Protein AF-0000000081949536 (afdb_homodimer)

Radius of gyration: 33.26 Å; Cα contacts (8 Å, |Δi|>4): 538; chains: 2; bounding box: 47×139×96 Å

Organism: NCBI:txid47308

Foldseek 3Di:
DVVVVVVPPPPVCVVVVVVFAKEWWAAKDFLLDGPDIDIDGDDPQFQKKKKKFKDWPVCPVGLGMITIDTGGCVVPPAQDKDKDWDWDDDPVDTITMIMIMHMHHHHHPPPSGRRDPDPDDDDCPVPCPVCVDDVVDDPDDD/DVVVVVPPVPPPCVVVVVVFAKEWWAAKDFLLDGPDIDIDGDDPQFQKKKKKFKDWPVCPVGLGMITIDTGGCVVPPAQDKDKDWDWDDDPVDTITMIMIMHMHHHHHPPPSGRRDPDPDDDPDPCVCCVVVPDDDPDPDDD

Structure (mmCIF, N/CA/C/O backbone):
data_AF-0000000081949536-model_v1
#
loop_
_entity.id
_entity.type
_entity.pdbx_description
1 polymer 'UPAR/Ly6 domain-containing protein'
#
loop_
_atom_site.group_PDB
_atom_site.id
_atom_site.type_symbol
_atom_site.label_atom_id
_atom_site.label_alt_id
_atom_site.label_comp_id
_atom_site.label_asym_id
_atom_site.label_entity_id
_atom_site.label_seq_id
_atom_site.pdbx_PDB_ins_code
_atom_site.Cartn_x
_atom_site.Cartn_y
_atom_site.Cartn_z
_atom_site.occupancy
_atom_site.B_iso_or_equiv
_atom_site.auth_seq_id
_atom_site.auth_comp_id
_atom_site.auth_asym_id
_atom_site.auth_atom_id
_atom_site.pdbx_PDB_model_num
ATOM 1 N N . MET A 1 1 ? -13.398 61.344 40.906 1 39.03 1 MET A N 1
ATOM 2 C CA . MET A 1 1 ? -13.555 59.906 40.875 1 39.03 1 MET A CA 1
ATOM 3 C C . MET A 1 1 ? -13.969 59.438 39.5 1 39.03 1 MET A C 1
ATOM 5 O O . MET A 1 1 ? -13.906 58.219 39.188 1 39.03 1 MET A O 1
ATOM 9 N N . ALA A 1 2 ? -14.672 60.281 38.812 1 50.12 2 ALA A N 1
ATOM 10 C CA . ALA A 1 2 ? -15.258 59.844 37.562 1 50.12 2 ALA A CA 1
ATOM 11 C C . ALA A 1 2 ? -14.172 59.625 36.5 1 50.12 2 ALA A C 1
ATOM 13 O O . ALA A 1 2 ? -14.367 58.844 35.562 1 50.12 2 ALA A O 1
ATOM 14 N N . LYS A 1 3 ? -13.141 60.375 36.562 1 51.81 3 LYS A N 1
ATOM 15 C CA . LYS A 1 3 ? -12.125 60.312 35.5 1 51.81 3 LYS A CA 1
ATOM 16 C C . LYS A 1 3 ? -11.375 58.969 35.562 1 51.81 3 LYS A C 1
ATOM 18 O O . LYS A 1 3 ? -10.664 58.625 34.625 1 51.81 3 LYS A O 1
ATOM 23 N N . ILE A 1 4 ? -11.258 58.531 36.812 1 48.91 4 ILE A N 1
ATOM 24 C CA . ILE A 1 4 ? -10.414 57.344 36.938 1 48.91 4 ILE A CA 1
ATOM 25 C C . ILE A 1 4 ? -11.094 56.156 36.25 1 48.91 4 ILE A C 1
ATOM 27 O O . ILE A 1 4 ? -10.422 55.188 35.844 1 48.91 4 ILE A O 1
ATOM 31 N N . LEU A 1 5 ? -12.453 56.281 36.188 1 46.34 5 LEU A N 1
ATOM 32 C CA . LEU A 1 5 ? -13.102 55.031 35.844 1 46.34 5 LEU A CA 1
ATOM 33 C C . LEU A 1 5 ? -12.805 54.656 34.375 1 46.34 5 LEU A C 1
ATOM 35 O O . LEU A 1 5 ? -12.977 53.531 33.969 1 46.34 5 LEU A O 1
ATOM 39 N N . PHE A 1 6 ? -12.523 55.75 33.625 1 48.59 6 PHE A N 1
ATOM 40 C CA . PHE A 1 6 ? -12.516 55.344 32.219 1 48.59 6 PHE A CA 1
ATOM 41 C C . PHE A 1 6 ? -11.305 54.5 31.891 1 48.59 6 PHE A C 1
ATOM 43 O O . PHE A 1 6 ? -11.195 53.969 30.781 1 48.59 6 PHE A O 1
ATOM 50 N N . GLY A 1 7 ? -10.297 54.688 32.812 1 46.69 7 GLY A N 1
ATOM 51 C CA . GLY A 1 7 ? -9.078 54.062 32.344 1 46.69 7 GLY A CA 1
ATOM 52 C C . GLY A 1 7 ? -9.203 52.562 32.219 1 46.69 7 GLY A C 1
ATOM 53 O O . GLY A 1 7 ? -8.43 51.906 31.5 1 46.69 7 GLY A O 1
ATOM 54 N N . ILE A 1 8 ? -9.938 52.031 33.25 1 47.31 8 ILE A N 1
ATOM 55 C CA . ILE A 1 8 ? -9.789 50.594 33.438 1 47.31 8 ILE A CA 1
ATOM 56 C C . ILE A 1 8 ? -10.375 49.875 32.219 1 47.31 8 ILE A C 1
ATOM 58 O O . ILE A 1 8 ? -9.891 48.812 31.828 1 47.31 8 ILE A O 1
ATOM 62 N N . VAL A 1 9 ? -11.508 50.438 31.766 1 46.34 9 VAL A N 1
ATOM 63 C CA . VAL A 1 9 ? -12.281 49.5 30.984 1 46.34 9 VAL A CA 1
ATOM 64 C C . VAL A 1 9 ? -11.531 49.156 29.703 1 46.34 9 VAL A C 1
ATOM 66 O O . VAL A 1 9 ? -11.938 48.281 28.953 1 46.34 9 VAL A O 1
ATOM 69 N N . ALA A 1 10 ? -10.617 50.031 29.359 1 44.53 10 ALA A N 1
ATOM 70 C CA . ALA A 1 10 ? -10.094 49.594 28.062 1 44.53 10 ALA A CA 1
ATOM 71 C C . ALA A 1 10 ? -9.391 48.25 28.188 1 44.53 10 ALA A C 1
ATOM 73 O O . ALA A 1 10 ? -8.211 48.125 27.859 1 44.53 10 ALA A O 1
ATOM 74 N N . VAL A 1 11 ? -9.266 47.656 29.438 1 44.06 11 VAL A N 1
ATOM 75 C CA . VAL A 1 11 ? -8.75 46.281 29.266 1 44.06 11 VAL A CA 1
ATOM 76 C C . VAL A 1 11 ? -9.438 45.625 28.062 1 44.06 11 VAL A C 1
ATOM 78 O O . VAL A 1 11 ? -10.625 45.312 28.125 1 44.06 11 VAL A O 1
ATOM 81 N N . ILE A 1 12 ? -9.531 46.219 26.891 1 42.84 12 ILE A N 1
ATOM 82 C CA . ILE A 1 12 ? -9.797 45.562 25.625 1 42.84 12 ILE A CA 1
ATOM 83 C C . ILE A 1 12 ? -9.359 44.094 25.719 1 42.84 12 ILE A C 1
ATOM 85 O O . ILE A 1 12 ? -8.211 43.812 26.078 1 42.84 12 ILE A O 1
ATOM 89 N N . ALA A 1 13 ? -10.266 43.094 26.062 1 42.5 13 ALA A N 1
ATOM 90 C CA . ALA A 1 13 ? -10.219 41.688 25.719 1 42.5 13 ALA A CA 1
ATOM 91 C C . ALA A 1 13 ? -9.312 41.438 24.516 1 42.5 13 ALA A C 1
ATOM 93 O O . ALA A 1 13 ? -9.672 41.812 23.375 1 42.5 13 ALA A O 1
ATOM 94 N N . CYS A 1 14 ? -8.078 41.875 24.453 1 43.56 14 CYS A N 1
ATOM 95 C CA . CYS A 1 14 ? -7.238 41.156 23.5 1 43.56 14 CYS A CA 1
ATOM 96 C C . CYS A 1 14 ? -7.688 39.688 23.359 1 43.56 14 CYS A C 1
ATOM 98 O O . CYS A 1 14 ? -7.363 38.875 24.203 1 43.56 14 CYS A O 1
ATOM 100 N N . PHE A 1 15 ? -8.969 39.438 23.297 1 43.34 15 PHE A N 1
ATOM 101 C CA . PHE A 1 15 ? -9.25 38.125 22.734 1 43.34 15 PHE A CA 1
ATOM 102 C C . PHE A 1 15 ? -8.102 37.656 21.844 1 43.34 15 PHE A C 1
ATOM 104 O O . PHE A 1 15 ? -7.848 38.25 20.781 1 43.34 15 PHE A O 1
ATOM 111 N N . TYR A 1 16 ? -6.949 37.531 22.375 1 44.31 16 TYR A N 1
ATOM 112 C CA . TYR A 1 16 ? -6.055 36.656 21.641 1 44.31 16 TYR A CA 1
ATOM 113 C C . TYR A 1 16 ? -6.844 35.719 20.734 1 44.31 16 TYR A C 1
ATOM 115 O O . TYR A 1 16 ? -7.621 34.875 21.203 1 44.31 16 TYR A O 1
ATOM 123 N N . LEU A 1 17 ? -7.629 36.125 19.797 1 45.69 17 LEU A N 1
ATOM 124 C CA . LEU A 1 17 ? -8 35.219 18.703 1 45.69 17 LEU A CA 1
ATOM 125 C C . LEU A 1 17 ? -6.922 34.156 18.5 1 45.69 17 LEU A C 1
ATOM 127 O O . LEU A 1 17 ? -5.836 34.469 18 1 45.69 17 LEU A O 1
ATOM 131 N N . ALA A 1 18 ? -6.547 33.531 19.484 1 54.16 18 ALA A N 1
ATOM 132 C CA . ALA A 1 18 ? -5.719 32.344 19.234 1 54.16 18 ALA A CA 1
ATOM 133 C C . ALA A 1 18 ? -5.977 31.781 17.844 1 54.16 18 ALA A C 1
ATOM 135 O O . ALA A 1 18 ? -7.062 31.281 17.562 1 54.16 18 ALA A O 1
ATOM 136 N N . ASP A 1 19 ? -5.57 32.562 16.812 1 67.56 19 ASP A N 1
ATOM 137 C CA . ASP A 1 19 ? -5.703 32.188 15.414 1 67.56 19 ASP A CA 1
ATOM 138 C C . ASP A 1 19 ? -5.496 30.703 15.219 1 67.56 19 ASP A C 1
ATOM 140 O O . ASP A 1 19 ? -4.461 30.156 15.609 1 67.56 19 ASP A O 1
ATOM 144 N N . SER A 1 20 ? -6.488 29.953 15.273 1 87.06 20 SER A N 1
ATOM 145 C CA . SER A 1 20 ? -6.48 28.516 15.031 1 87.06 20 SER A CA 1
ATOM 146 C C . SER A 1 20 ? -5.555 28.156 13.875 1 87.06 20 SER A C 1
ATOM 148 O O . SER A 1 20 ? -5.492 28.875 12.875 1 87.06 20 SER A O 1
ATOM 150 N N . LEU A 1 21 ? -4.66 27.344 14.172 1 94.5 21 LEU A N 1
ATOM 151 C CA . LEU A 1 21 ? -3.727 26.844 13.164 1 94.5 21 LEU A CA 1
ATOM 152 C C . LEU A 1 21 ? -4.461 26.422 11.898 1 94.5 21 LEU A C 1
ATOM 154 O O . LEU A 1 21 ? -5.508 25.781 11.977 1 94.5 21 LEU A O 1
ATOM 158 N N . ARG A 1 22 ? -4.012 26.953 10.727 1 95.5 22 ARG A N 1
ATOM 159 C CA . ARG A 1 22 ? -4.57 26.547 9.445 1 95.5 22 ARG A CA 1
ATOM 160 C C . ARG A 1 22 ? -3.643 25.578 8.727 1 95.5 22 ARG A C 1
ATOM 162 O O . ARG A 1 22 ? -2.432 25.797 8.656 1 95.5 22 ARG A O 1
ATOM 169 N N . CYS A 1 23 ? -4.207 24.516 8.219 1 96.25 23 CYS A N 1
ATOM 170 C CA . CYS A 1 23 ? -3.451 23.5 7.492 1 96.25 23 CYS A CA 1
ATOM 171 C C . CYS A 1 23 ? -4.121 23.172 6.168 1 96.25 23 CYS A C 1
ATOM 173 O O . CYS A 1 23 ? -5.301 23.469 5.969 1 96.25 23 CYS A O 1
ATOM 175 N N . ASN A 1 24 ? -3.299 22.656 5.199 1 94.75 24 ASN A N 1
ATOM 176 C CA . ASN A 1 24 ? -3.881 22.031 4.012 1 94.75 24 ASN A CA 1
ATOM 177 C C . ASN A 1 24 ? -4.387 20.625 4.309 1 94.75 24 ASN A C 1
ATOM 179 O O . ASN A 1 24 ? -3.727 19.859 5.012 1 94.75 24 ASN A O 1
ATOM 183 N N . ARG A 1 25 ? -5.562 20.328 3.826 1 95.25 25 ARG A N 1
ATOM 184 C CA . ARG A 1 25 ? -6.113 18.984 3.992 1 95.25 25 ARG A CA 1
ATOM 185 C C . ARG A 1 25 ? -6.238 18.266 2.65 1 95.25 25 ARG A C 1
ATOM 187 O O . ARG A 1 25 ? -6.73 18.844 1.679 1 95.25 25 ARG A O 1
ATOM 194 N N . CYS A 1 26 ? -5.742 17.141 2.623 1 92.5 26 CYS A N 1
ATOM 195 C CA . CYS A 1 26 ? -5.895 16.219 1.51 1 92.5 26 CYS A CA 1
ATOM 196 C C . CYS A 1 26 ? -6.234 14.82 2.01 1 92.5 26 CYS A C 1
ATOM 198 O O . CYS A 1 26 ? -5.43 14.195 2.705 1 92.5 26 CYS A O 1
ATOM 200 N N . THR A 1 27 ? -7.438 14.266 1.702 1 89.19 27 THR A N 1
ATOM 201 C CA . THR A 1 27 ? -7.875 12.977 2.225 1 89.19 27 THR A CA 1
ATOM 202 C C . THR A 1 27 ? -7.012 11.844 1.668 1 89.19 27 THR A C 1
ATOM 204 O O . THR A 1 27 ? -6.68 10.898 2.387 1 89.19 27 THR A O 1
ATOM 207 N N . VAL A 1 28 ? -6.762 11.836 0.422 1 85.19 28 VAL A N 1
ATOM 208 C CA . VAL A 1 28 ? -5.852 10.859 -0.163 1 85.19 28 VAL A CA 1
ATOM 209 C C . VAL A 1 28 ? -5.344 11.367 -1.511 1 85.19 28 VAL A C 1
ATOM 211 O O . VAL A 1 28 ? -6.117 11.891 -2.318 1 85.19 28 VAL A O 1
ATOM 214 N N . SER A 1 29 ? -4.039 11.391 -1.6 1 85.62 29 SER A N 1
ATOM 215 C CA . SER A 1 29 ? -3.406 11.711 -2.873 1 85.62 29 SER A CA 1
ATOM 216 C C . SER A 1 29 ? -2.842 10.469 -3.545 1 85.62 29 SER A C 1
ATOM 218 O O . SER A 1 29 ? -2.289 9.594 -2.875 1 85.62 29 SER A O 1
ATOM 220 N N . LEU A 1 30 ? -3.152 10.359 -4.801 1 81.38 30 LEU A N 1
ATOM 221 C CA . LEU A 1 30 ? -2.602 9.281 -5.621 1 81.38 30 LEU A CA 1
ATOM 222 C C . LEU A 1 30 ? -1.628 9.836 -6.656 1 81.38 30 LEU A C 1
ATOM 224 O O . LEU A 1 30 ? -1.914 10.836 -7.309 1 81.38 30 LEU A O 1
ATOM 228 N N . PHE A 1 31 ? -0.471 9.273 -6.68 1 80 31 PHE A N 1
ATOM 229 C CA . PHE A 1 31 ? 0.568 9.688 -7.617 1 80 31 PHE A CA 1
ATOM 230 C C . PHE A 1 31 ? 0.936 11.156 -7.402 1 80 31 PHE A C 1
ATOM 232 O O . PHE A 1 31 ? 1.145 11.891 -8.367 1 80 31 PHE A O 1
ATOM 239 N N . GLY A 1 32 ? 0.786 11.641 -6.246 1 77.25 32 GLY A N 1
ATOM 240 C CA . GLY A 1 32 ? 1.176 13 -5.898 1 77.25 32 GLY A CA 1
ATOM 241 C C . GLY A 1 32 ? 0.08 14.016 -6.152 1 77.25 32 GLY A C 1
ATOM 242 O O . GLY A 1 32 ? 0.312 15.227 -6.055 1 77.25 32 GLY A O 1
ATOM 243 N N . VAL A 1 33 ? -1.064 13.539 -6.543 1 81.38 33 VAL A N 1
ATOM 244 C CA . VAL A 1 33 ? -2.139 14.461 -6.883 1 81.38 33 VAL A CA 1
ATOM 245 C C . VAL A 1 33 ? -3.24 14.383 -5.828 1 81.38 33 VAL A C 1
ATOM 247 O O . VAL A 1 33 ? -3.754 13.305 -5.535 1 81.38 33 VAL A O 1
ATOM 250 N N . CYS A 1 34 ? -3.533 15.516 -5.254 1 85.69 34 CYS A N 1
ATOM 251 C CA . CYS A 1 34 ? -4.66 15.641 -4.336 1 85.69 34 CYS A CA 1
ATOM 252 C C . CYS A 1 34 ? -5.883 16.203 -5.043 1 85.69 34 CYS A C 1
ATOM 254 O O . CYS A 1 34 ? -5.867 17.344 -5.504 1 85.69 34 CYS A O 1
ATOM 256 N N . LEU A 1 35 ? -6.93 15.484 -5.176 1 79 35 LEU A N 1
ATOM 257 C CA . LEU A 1 35 ? -8.102 15.875 -5.949 1 79 35 LEU A CA 1
ATOM 258 C C . LEU A 1 35 ? -8.961 16.875 -5.172 1 79 35 LEU A C 1
ATOM 260 O O . LEU A 1 35 ? -9.672 17.688 -5.766 1 79 35 LEU A O 1
ATOM 264 N N . ASN A 1 36 ? -8.906 16.875 -3.867 1 82.5 36 ASN A N 1
ATOM 265 C CA . ASN A 1 36 ? -9.766 17.75 -3.074 1 82.5 36 ASN A CA 1
ATOM 266 C C . ASN A 1 36 ? -8.977 18.469 -1.988 1 82.5 36 ASN A C 1
ATOM 268 O O . ASN A 1 36 ? -9.258 18.312 -0.799 1 82.5 36 ASN A O 1
ATOM 272 N N . PRO A 1 37 ? -8.047 19.328 -2.469 1 86.12 37 PRO A N 1
ATOM 273 C CA . PRO A 1 37 ? -7.312 20.094 -1.457 1 86.12 37 PRO A CA 1
ATOM 274 C C . PRO A 1 37 ? -8.172 21.156 -0.789 1 86.12 37 PRO A C 1
ATOM 276 O O . PRO A 1 37 ? -8.953 21.844 -1.462 1 86.12 37 PRO A O 1
ATOM 279 N N . ILE A 1 38 ? -8.234 21.188 0.45 1 92.06 38 ILE A N 1
ATOM 280 C CA . ILE A 1 38 ? -9.016 22.188 1.179 1 92.06 38 ILE A CA 1
ATOM 281 C C . ILE A 1 38 ? -8.172 22.797 2.293 1 92.06 38 ILE A C 1
ATOM 283 O O . ILE A 1 38 ? -7.312 22.125 2.869 1 92.06 38 ILE A O 1
ATOM 287 N N . ASP A 1 39 ? -8.375 24.031 2.492 1 92.88 39 ASP A N 1
ATOM 288 C CA . ASP A 1 39 ? -7.82 24.688 3.678 1 92.88 39 ASP A CA 1
ATOM 289 C C . ASP A 1 39 ? -8.648 24.359 4.918 1 92.88 39 ASP A C 1
ATOM 291 O O . ASP A 1 39 ? -9.875 24.516 4.906 1 92.88 39 ASP A O 1
ATOM 295 N N . MET A 1 40 ? -7.961 23.875 5.926 1 94.81 40 MET A N 1
ATOM 296 C CA . MET A 1 40 ? -8.719 23.547 7.125 1 94.81 40 MET A CA 1
ATOM 297 C C . MET A 1 40 ? -8.156 24.25 8.352 1 94.81 40 MET A C 1
ATOM 299 O O . MET A 1 40 ? -6.957 24.516 8.422 1 94.81 40 MET A O 1
ATOM 303 N N . THR A 1 41 ? -9.047 24.625 9.234 1 95.69 41 THR A N 1
ATOM 304 C CA . THR A 1 41 ? -8.664 25.188 10.523 1 95.69 41 THR A CA 1
ATOM 305 C C . THR A 1 41 ? -8.633 24.109 11.602 1 95.69 41 THR A C 1
ATOM 307 O O . THR A 1 41 ? -9.609 23.375 11.781 1 95.69 41 THR A O 1
ATOM 310 N N . CYS A 1 42 ? -7.5 24.094 12.242 1 95.62 42 CYS A N 1
ATOM 311 C CA . CYS A 1 42 ? -7.336 23.047 13.242 1 95.62 42 CYS A CA 1
ATOM 312 C C . CYS A 1 42 ? -8.023 23.422 14.547 1 95.62 42 CYS A C 1
ATOM 314 O O . CYS A 1 42 ? -8.242 24.594 14.82 1 95.62 42 CYS A O 1
ATOM 316 N N . SER A 1 43 ? -8.414 22.375 15.242 1 93.44 43 SER A N 1
ATOM 317 C CA . SER A 1 43 ? -8.953 22.578 16.578 1 93.44 43 SER A CA 1
ATOM 318 C C . SER A 1 43 ? -7.84 22.656 17.625 1 93.44 43 SER A C 1
ATOM 320 O O . SER A 1 43 ? -6.672 22.422 17.297 1 93.44 43 SER A O 1
ATOM 322 N N . THR A 1 44 ? -8.203 22.969 18.781 1 90.62 44 THR A N 1
ATOM 323 C CA . THR A 1 44 ? -7.238 23.109 19.875 1 90.62 44 THR A CA 1
ATOM 324 C C . THR A 1 44 ? -6.555 21.766 20.156 1 90.62 44 THR A C 1
ATOM 326 O O . THR A 1 44 ? -5.379 21.734 20.531 1 90.62 44 THR A O 1
ATOM 329 N N . ASN A 1 45 ? -7.246 20.641 19.953 1 92.25 45 ASN A N 1
ATOM 330 C CA . ASN A 1 45 ? -6.715 19.312 20.25 1 92.25 45 ASN A CA 1
ATOM 331 C C . ASN A 1 45 ? -5.871 18.766 19.094 1 92.25 45 ASN A C 1
ATOM 333 O O . ASN A 1 45 ? -5.074 17.844 19.281 1 92.25 45 ASN A O 1
ATOM 337 N N . THR A 1 46 ? -6.098 19.266 17.922 1 94.56 46 THR A N 1
ATOM 338 C CA . THR A 1 46 ? -5.355 18.859 16.734 1 94.56 46 THR A CA 1
ATOM 339 C C . THR A 1 46 ? -4.57 20.031 16.156 1 94.56 46 THR A C 1
ATOM 341 O O . THR A 1 46 ? -4.805 20.438 15.023 1 94.56 46 THR A O 1
ATOM 344 N N . SER A 1 47 ? -3.596 20.531 16.891 1 93.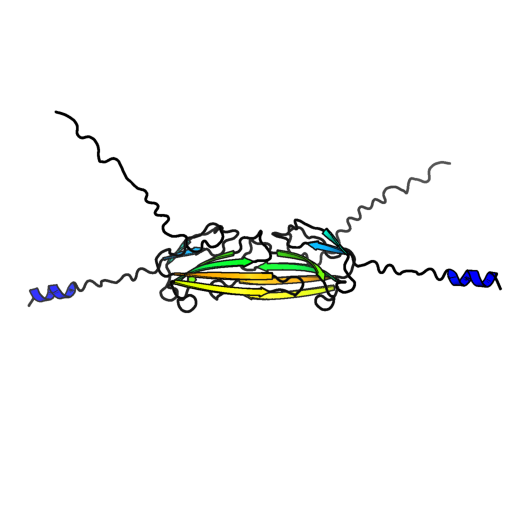69 47 SER A N 1
ATOM 345 C CA . SER A 1 47 ? -2.967 21.828 16.594 1 93.69 47 SER A CA 1
ATOM 346 C C . SER A 1 47 ? -1.657 21.625 15.836 1 93.69 47 SER A C 1
ATOM 348 O O . SER A 1 47 ? -0.723 22.422 15.992 1 93.69 47 SER A O 1
ATOM 350 N N . VAL A 1 48 ? -1.515 20.547 15.18 1 96.94 48 VAL A N 1
ATOM 351 C CA . VAL A 1 48 ? -0.329 20.281 14.375 1 96.94 48 VAL A CA 1
ATOM 352 C C . VAL A 1 48 ? -0.747 19.891 12.961 1 96.94 48 VAL A C 1
ATOM 354 O O . VAL A 1 48 ? -1.707 19.141 12.773 1 96.94 48 VAL A O 1
ATOM 357 N N . CYS A 1 49 ? -0.035 20.484 11.961 1 97 49 CYS A N 1
ATOM 358 C CA . CYS A 1 49 ? -0.215 20.047 10.578 1 97 49 CYS A CA 1
ATOM 359 C C . CYS A 1 49 ? 0.648 18.828 10.273 1 97 49 CYS A C 1
ATOM 361 O O . CYS A 1 49 ? 1.734 18.672 10.836 1 97 49 CYS A O 1
ATOM 363 N N . TYR A 1 50 ? 0.129 17.969 9.422 1 96 50 TYR A N 1
ATOM 364 C CA . TYR A 1 50 ? 0.965 16.844 9.016 1 96 50 TYR A CA 1
ATOM 365 C C . TYR A 1 50 ? 0.845 16.594 7.516 1 96 50 TYR A C 1
ATOM 367 O O . TYR A 1 50 ? -0.15 16.984 6.895 1 96 50 TYR A O 1
ATOM 375 N N . THR A 1 51 ? 1.859 16.078 6.891 1 95.06 51 THR A N 1
ATOM 376 C CA . THR A 1 51 ? 1.899 15.43 5.59 1 95.06 51 THR A CA 1
ATOM 377 C C . THR A 1 51 ? 2.434 14 5.715 1 95.06 51 THR A C 1
ATOM 379 O O . THR A 1 51 ? 3.574 13.797 6.133 1 95.06 51 THR A O 1
ATOM 382 N N . SER A 1 52 ? 1.588 13.07 5.449 1 94.62 52 SER A N 1
ATOM 383 C CA . SER A 1 52 ? 1.999 11.672 5.504 1 94.62 52 SER A CA 1
ATOM 384 C C . SER A 1 52 ? 2.012 11.047 4.113 1 94.62 52 SER A C 1
ATOM 386 O O . SER A 1 52 ? 1.072 11.227 3.338 1 94.62 52 SER A O 1
ATOM 388 N N . ARG A 1 53 ? 3.088 10.305 3.834 1 92.75 53 ARG A N 1
ATOM 389 C CA . ARG A 1 53 ? 3.256 9.664 2.535 1 92.75 53 ARG A CA 1
ATOM 390 C C . ARG A 1 53 ? 3.594 8.188 2.691 1 92.75 53 ARG A C 1
ATOM 392 O O . ARG A 1 53 ? 4.512 7.828 3.436 1 92.75 53 ARG A O 1
ATOM 399 N N . ALA A 1 54 ? 2.801 7.367 2.01 1 93.25 54 ALA A N 1
ATOM 400 C CA . ALA A 1 54 ? 3.078 5.934 1.99 1 93.25 54 ALA A CA 1
ATOM 401 C C . ALA A 1 54 ? 3.689 5.512 0.657 1 93.25 54 ALA A C 1
ATOM 403 O O . ALA A 1 54 ? 3.139 5.805 -0.406 1 93.25 54 ALA A O 1
ATOM 404 N N . THR A 1 55 ? 4.863 4.902 0.675 1 92.25 55 THR A N 1
ATOM 405 C CA . THR A 1 55 ? 5.535 4.395 -0.517 1 92.25 55 THR A CA 1
ATOM 406 C C . THR A 1 55 ? 5.805 2.898 -0.389 1 92.25 55 THR A C 1
ATOM 408 O O . THR A 1 55 ? 5.875 2.367 0.722 1 92.25 55 THR A O 1
ATOM 411 N N . PHE A 1 56 ? 5.875 2.266 -1.529 1 91 56 PHE A N 1
ATOM 412 C CA . PHE A 1 56 ? 6.129 0.832 -1.592 1 91 56 PHE A CA 1
ATOM 413 C C . PHE A 1 56 ? 7.367 0.535 -2.428 1 91 56 PHE A C 1
ATOM 415 O O . PHE A 1 56 ? 7.414 0.86 -3.615 1 91 56 PHE A O 1
ATOM 422 N N . SER A 1 57 ? 8.43 -0.016 -1.806 1 86.88 57 SER A N 1
ATOM 423 C CA . SER A 1 57 ? 9.742 -0.184 -2.424 1 86.88 57 SER A CA 1
ATOM 424 C C . SER A 1 57 ? 9.68 -1.165 -3.59 1 86.88 57 SER A C 1
ATOM 426 O O . SER A 1 57 ? 10.469 -1.067 -4.531 1 86.88 57 SER A O 1
ATOM 428 N N . ASN A 1 58 ? 8.758 -2.174 -3.545 1 80.81 58 ASN A N 1
ATOM 429 C CA . ASN A 1 58 ? 8.703 -3.209 -4.574 1 80.81 58 ASN A CA 1
ATOM 430 C C . ASN A 1 58 ? 8 -2.709 -5.832 1 80.81 58 ASN A C 1
ATOM 432 O O . ASN A 1 58 ? 8.031 -3.375 -6.867 1 80.81 58 ASN A O 1
ATOM 436 N N . VAL A 1 59 ? 7.383 -1.548 -5.734 1 80.69 59 VAL A N 1
ATOM 437 C CA . VAL A 1 59 ? 6.66 -1.007 -6.883 1 80.69 59 VAL A CA 1
ATOM 438 C C . VAL A 1 59 ? 7.203 0.379 -7.227 1 80.69 59 VAL A C 1
ATOM 440 O O . VAL A 1 59 ? 6.559 1.392 -6.945 1 80.69 59 VAL A O 1
ATOM 443 N N . SER A 1 60 ? 8.281 0.417 -7.941 1 75.19 60 SER A N 1
ATOM 444 C CA . SER A 1 60 ? 8.977 1.67 -8.227 1 75.19 60 SER A CA 1
ATOM 445 C C . SER A 1 60 ? 8.133 2.582 -9.109 1 75.19 60 SER A C 1
ATOM 447 O O . SER A 1 60 ? 8.328 3.797 -9.125 1 75.19 60 SER A O 1
ATOM 449 N N . SER A 1 61 ? 7.191 1.968 -9.852 1 74.38 61 SER A N 1
ATOM 450 C CA . SER A 1 61 ? 6.355 2.75 -10.758 1 74.38 61 SER A CA 1
ATOM 451 C C . SER A 1 61 ? 5.242 3.467 -10 1 74.38 61 SER A C 1
ATOM 453 O O . SER A 1 61 ? 4.562 4.332 -10.555 1 74.38 61 SER A O 1
ATOM 455 N N . PHE A 1 62 ? 5.074 3.094 -8.805 1 81.94 62 PHE A N 1
ATOM 456 C CA . PHE A 1 62 ? 4.008 3.67 -7.988 1 81.94 62 PHE A CA 1
ATOM 457 C C . PHE A 1 62 ? 4.57 4.695 -7.012 1 81.94 62 PHE A C 1
ATOM 459 O O . PHE A 1 62 ? 5.48 4.391 -6.234 1 81.94 62 PHE A O 1
ATOM 466 N N . SER A 1 63 ? 4.168 5.988 -7.102 1 81.44 63 SER A N 1
ATOM 467 C CA . SER A 1 63 ? 4.672 7.086 -6.285 1 81.44 63 SER A CA 1
ATOM 468 C C . SER A 1 63 ? 4.039 7.078 -4.898 1 81.44 63 SER A C 1
ATOM 470 O O . SER A 1 63 ? 4.461 7.824 -4.012 1 81.44 63 SER A O 1
ATOM 472 N N . GLY A 1 64 ? 3.047 6.242 -4.641 1 87.19 64 GLY A N 1
ATOM 473 C CA . GLY A 1 64 ? 2.492 6.078 -3.307 1 87.19 64 GLY A CA 1
ATOM 474 C C . GLY A 1 64 ? 1.257 6.926 -3.066 1 87.19 64 GLY A C 1
ATOM 475 O O . GLY A 1 64 ? 0.645 7.422 -4.012 1 87.19 64 GLY A O 1
ATOM 476 N N . PHE A 1 65 ? 0.877 6.883 -1.72 1 89.62 65 PHE A N 1
ATOM 477 C CA . PHE A 1 65 ? -0.25 7.633 -1.178 1 89.62 65 PHE A CA 1
ATOM 478 C C . PHE A 1 65 ? 0.232 8.727 -0.232 1 89.62 65 PHE A C 1
ATOM 480 O O . PHE A 1 65 ? 1.274 8.586 0.41 1 89.62 65 PHE A O 1
ATOM 487 N N . SER A 1 66 ? -0.557 9.797 -0.251 1 91.56 66 SER A N 1
ATOM 488 C CA . SER A 1 66 ? -0.268 10.797 0.77 1 91.56 66 SER A CA 1
ATOM 489 C C . SER A 1 66 ? -1.55 11.32 1.405 1 91.56 66 SER A C 1
ATOM 491 O O . SER A 1 66 ? -2.631 11.203 0.824 1 91.56 66 SER A O 1
ATOM 493 N N . ARG A 1 67 ? -1.458 11.766 2.52 1 93.06 67 ARG A N 1
ATOM 494 C CA . ARG A 1 67 ? -2.535 12.391 3.279 1 93.06 67 ARG A CA 1
ATOM 495 C C . ARG A 1 67 ? -2.031 13.609 4.047 1 93.06 67 ARG A C 1
ATOM 497 O O . ARG A 1 67 ? -0.899 13.617 4.535 1 93.06 67 ARG A O 1
ATOM 504 N N . GLN A 1 68 ? -2.83 14.625 4.074 1 95.31 68 GLN A N 1
ATOM 505 C CA . GLN A 1 68 ? -2.496 15.844 4.801 1 95.31 68 GLN A CA 1
ATOM 506 C C . GLN A 1 68 ? -3.664 16.312 5.664 1 95.31 68 GLN A C 1
ATOM 508 O O . GLN A 1 68 ? -4.824 16.062 5.332 1 95.31 68 GLN A O 1
ATOM 513 N N . GLY A 1 69 ? -3.305 16.953 6.781 1 95.94 69 GLY A N 1
ATOM 514 C CA . GLY A 1 69 ? -4.352 17.5 7.633 1 95.94 69 GLY A CA 1
ATOM 515 C C . GLY A 1 69 ? -3.846 17.938 9 1 95.94 69 GLY A C 1
ATOM 516 O O . GLY A 1 69 ? -2.695 18.359 9.133 1 95.94 69 GLY A O 1
ATOM 517 N N . CYS A 1 70 ? -4.836 17.969 9.93 1 97.12 70 CYS A N 1
ATOM 518 C CA . CYS A 1 70 ? -4.551 18.312 11.32 1 97.12 70 CYS A CA 1
ATOM 519 C C . CYS A 1 70 ? -4.438 17.062 12.18 1 97.12 70 CYS A C 1
ATOM 521 O O . CYS A 1 70 ? -5.09 16.047 11.906 1 97.12 70 CYS A O 1
ATOM 523 N N . THR A 1 71 ? -3.572 17.062 13.172 1 97.25 71 THR A N 1
ATOM 524 C CA . THR A 1 71 ? -3.48 15.961 14.109 1 97.25 71 THR A CA 1
ATOM 525 C C . THR A 1 71 ? -3.008 16.453 15.477 1 97.25 71 THR A C 1
ATOM 527 O O . THR A 1 71 ? -2.797 17.641 15.672 1 97.25 71 THR A O 1
ATOM 530 N N . GLU A 1 72 ? -2.992 15.477 16.422 1 96.94 72 GLU A N 1
ATOM 531 C CA . GLU A 1 72 ? -2.582 15.789 17.797 1 96.94 72 GLU A CA 1
ATOM 532 C C . GLU A 1 72 ? -1.063 15.906 17.891 1 96.94 72 GLU A C 1
ATOM 534 O O . GLU A 1 72 ? -0.331 15.148 17.266 1 96.94 72 GLU A O 1
ATOM 539 N N . SER A 1 73 ? -0.608 16.812 18.781 1 95.62 73 SER A N 1
ATOM 540 C CA . SER A 1 73 ? 0.822 17 19 1 95.62 73 SER A CA 1
ATOM 541 C C . SER A 1 73 ? 1.455 15.789 19.656 1 95.62 73 SER A C 1
ATOM 543 O O . SER A 1 73 ? 2.672 15.602 19.578 1 95.62 73 SER A O 1
ATOM 545 N N . SER A 1 74 ? 0.633 14.898 20.312 1 95.81 74 SER A N 1
ATOM 546 C CA . SER A 1 74 ? 1.15 13.711 20.984 1 95.81 74 SER A CA 1
ATOM 547 C C . SER A 1 74 ? 1.595 12.648 19.984 1 95.81 74 SER A C 1
ATOM 549 O O . SER A 1 74 ? 2.545 11.906 20.25 1 95.81 74 SER A O 1
ATOM 551 N N . VAL A 1 75 ? 0.942 12.633 18.828 1 96.44 75 VAL A N 1
ATOM 552 C CA . VAL A 1 75 ? 1.241 11.57 17.875 1 96.44 75 VAL A CA 1
ATOM 553 C C . VAL A 1 75 ? 2.121 12.109 16.75 1 96.44 75 VAL A C 1
ATOM 555 O O . VAL A 1 75 ? 2.76 11.344 16.031 1 96.44 75 VAL A O 1
ATOM 558 N N . CYS A 1 76 ? 2.16 13.359 16.656 1 96.88 76 CYS A N 1
ATOM 559 C CA . CYS A 1 76 ? 2.979 14.031 15.664 1 96.88 76 CYS A CA 1
ATOM 560 C C . CYS A 1 76 ? 3.561 15.328 16.219 1 96.88 76 CYS A C 1
ATOM 562 O O . CYS A 1 76 ? 3.098 16.422 15.875 1 96.88 76 CYS A O 1
ATOM 564 N N . PRO A 1 77 ? 4.637 15.219 17.031 1 96.56 77 PRO A N 1
ATOM 565 C CA . PRO A 1 77 ? 5.234 16.438 17.578 1 96.56 77 PRO A CA 1
ATOM 566 C C . PRO A 1 77 ? 5.742 17.391 16.484 1 96.56 77 PRO A C 1
ATOM 568 O O . PRO A 1 77 ? 6.324 16.938 15.5 1 96.56 77 PRO A O 1
ATOM 571 N N . ALA A 1 78 ? 5.5 18.656 16.688 1 94.31 78 ALA A N 1
ATOM 572 C CA . ALA A 1 78 ? 5.848 19.672 15.695 1 94.31 78 ALA A CA 1
ATOM 573 C C . ALA A 1 78 ? 7.332 19.625 15.359 1 94.31 78 ALA A C 1
ATOM 575 O O . ALA A 1 78 ? 8.172 19.422 16.25 1 94.31 78 ALA A O 1
ATOM 576 N N . ASN A 1 79 ? 7.605 19.875 14.125 1 94.88 79 ASN A N 1
ATOM 577 C CA . ASN A 1 79 ? 8.961 19.938 13.578 1 94.88 79 ASN A CA 1
ATOM 578 C C . ASN A 1 79 ? 9.672 18.594 13.695 1 94.88 79 ASN A C 1
ATOM 580 O O . ASN A 1 79 ? 10.852 18.531 14.031 1 94.88 79 ASN A O 1
ATOM 584 N N . THR A 1 80 ? 8.938 17.516 13.57 1 96.56 80 THR A N 1
ATOM 585 C CA . THR A 1 80 ? 9.516 16.172 13.57 1 96.56 80 THR A CA 1
ATOM 586 C C . THR A 1 80 ? 9.086 15.398 12.336 1 96.56 80 THR A C 1
ATOM 588 O O . THR A 1 80 ? 8.188 15.82 11.609 1 96.56 80 THR A O 1
ATOM 591 N N . THR A 1 81 ? 9.844 14.359 11.977 1 96.44 81 THR A N 1
ATOM 592 C CA . THR A 1 81 ? 9.516 13.375 10.945 1 96.44 81 THR A CA 1
ATOM 593 C C . THR A 1 81 ? 9.367 11.984 11.547 1 96.44 81 THR A C 1
ATOM 595 O O . THR A 1 81 ? 10.25 11.523 12.281 1 96.44 81 THR A O 1
ATOM 598 N N . ILE A 1 82 ? 8.211 11.445 11.383 1 96.38 82 ILE A N 1
ATOM 599 C CA . ILE A 1 82 ? 7.941 10.094 11.875 1 96.38 82 ILE A CA 1
ATOM 600 C C . ILE A 1 82 ? 7.965 9.109 10.711 1 96.38 82 ILE A C 1
ATOM 602 O O . ILE A 1 82 ? 7.395 9.375 9.656 1 96.38 82 ILE A O 1
ATOM 606 N N . THR A 1 83 ? 8.688 8.023 10.867 1 95.69 83 THR A N 1
ATOM 607 C CA . THR A 1 83 ? 8.797 7 9.836 1 95.69 83 THR A CA 1
ATOM 608 C C . THR A 1 83 ? 8.289 5.656 10.352 1 95.69 83 THR A C 1
ATOM 610 O O . THR A 1 83 ? 8.688 5.207 11.422 1 95.69 83 THR A O 1
ATOM 613 N N . ASN A 1 84 ? 7.34 5.07 9.711 1 94.94 84 ASN A N 1
ATOM 614 C CA . ASN A 1 84 ? 6.844 3.715 9.922 1 94.94 84 ASN A CA 1
ATOM 615 C C . ASN A 1 84 ? 7.102 2.828 8.703 1 94.94 84 ASN A C 1
ATOM 617 O O . ASN A 1 84 ? 6.547 3.064 7.629 1 94.94 84 ASN A O 1
ATOM 621 N N . SER A 1 85 ? 8.023 1.93 8.812 1 95.44 85 SER A N 1
ATOM 622 C CA . SER A 1 85 ? 8.344 1.057 7.688 1 95.44 85 SER A CA 1
ATOM 623 C C . SER A 1 85 ? 8.336 -0.409 8.102 1 95.44 85 SER A C 1
ATOM 625 O O . SER A 1 85 ? 8.68 -0.736 9.242 1 95.44 85 SER A O 1
ATOM 627 N N . SER A 1 86 ? 7.867 -1.291 7.383 1 96.56 86 SER A N 1
ATOM 628 C CA . SER A 1 86 ? 7.84 -2.732 7.609 1 96.56 86 SER A CA 1
ATOM 629 C C . SER A 1 86 ? 7.555 -3.488 6.316 1 96.56 86 SER A C 1
ATOM 631 O O . SER A 1 86 ? 7.531 -2.896 5.234 1 96.56 86 SER A O 1
ATOM 633 N N . THR A 1 87 ? 7.562 -4.758 6.328 1 95.69 87 THR A N 1
ATOM 634 C CA . THR A 1 87 ? 7.184 -5.633 5.227 1 95.69 87 THR A CA 1
ATOM 635 C C . THR A 1 87 ? 5.93 -6.43 5.57 1 95.69 87 THR A C 1
ATOM 637 O O . THR A 1 87 ? 5.82 -6.98 6.672 1 95.69 87 THR A O 1
ATOM 640 N N . ILE A 1 88 ? 4.953 -6.336 4.672 1 94.38 88 ILE A N 1
ATOM 641 C CA . ILE A 1 88 ? 3.711 -7.066 4.895 1 94.38 88 ILE A CA 1
ATOM 642 C C . ILE A 1 88 ? 3.498 -8.086 3.779 1 94.38 88 ILE A C 1
ATOM 644 O O . ILE A 1 88 ? 4.215 -8.07 2.773 1 94.38 88 ILE A O 1
ATOM 648 N N . GLY A 1 89 ? 2.475 -9.008 3.984 1 93.75 89 GLY A N 1
ATOM 649 C CA . GLY A 1 89 ? 2.156 -10.023 2.99 1 93.75 89 GLY A CA 1
ATOM 650 C C . GLY A 1 89 ? 2.865 -11.344 3.234 1 93.75 89 GLY A C 1
ATOM 651 O O . GLY A 1 89 ? 3.67 -11.461 4.16 1 93.75 89 GLY A O 1
ATOM 652 N N . PRO A 1 90 ? 2.463 -12.398 2.525 1 94.88 90 PRO A N 1
ATOM 653 C CA . PRO A 1 90 ? 3.145 -13.688 2.635 1 94.88 90 PRO A CA 1
ATOM 654 C C . PRO A 1 90 ? 4.559 -13.664 2.061 1 94.88 90 PRO A C 1
ATOM 656 O O . PRO A 1 90 ? 4.941 -12.695 1.394 1 94.88 90 PRO A O 1
ATOM 659 N N . SER A 1 91 ? 5.398 -14.688 2.338 1 94.19 91 SER A N 1
ATOM 660 C CA . SER A 1 91 ? 6.801 -14.742 1.946 1 94.19 91 SER A CA 1
ATOM 661 C C . SER A 1 91 ? 6.961 -14.648 0.433 1 94.19 91 SER A C 1
ATOM 663 O O . SER A 1 91 ? 7.98 -14.164 -0.063 1 94.19 91 SER A O 1
ATOM 665 N N . PHE A 1 92 ? 5.984 -15.102 -0.405 1 93.69 92 PHE A N 1
ATOM 666 C CA . PHE A 1 92 ? 6.09 -15.117 -1.858 1 93.69 92 PHE A CA 1
ATOM 667 C C . PHE A 1 92 ? 5.574 -13.812 -2.455 1 93.69 92 PHE A C 1
ATOM 669 O O . PHE A 1 92 ? 5.684 -13.594 -3.664 1 93.69 92 PHE A O 1
ATOM 676 N N . PHE A 1 93 ? 4.988 -12.938 -1.702 1 92.5 93 PHE A N 1
ATOM 677 C CA . PHE A 1 93 ? 4.578 -11.594 -2.098 1 92.5 93 PHE A CA 1
ATOM 678 C C . PHE A 1 93 ? 4.891 -10.586 -0.998 1 92.5 93 PHE A C 1
ATOM 680 O O . PHE A 1 93 ? 3.98 -9.992 -0.413 1 92.5 93 PHE A O 1
ATOM 687 N N . PRO A 1 94 ? 6.219 -10.484 -0.667 1 93.56 94 PRO A N 1
ATOM 688 C CA . PRO A 1 94 ? 6.605 -9.477 0.323 1 93.56 94 PRO A CA 1
ATOM 689 C C . PRO A 1 94 ? 6.41 -8.055 -0.183 1 93.56 94 PRO A C 1
ATOM 691 O O . PRO A 1 94 ? 6.98 -7.676 -1.211 1 93.56 94 PRO A O 1
ATOM 694 N N . LEU A 1 95 ? 5.551 -7.332 0.466 1 92.69 95 LEU A N 1
ATOM 695 C CA . LEU A 1 95 ? 5.316 -5.93 0.133 1 92.69 95 LEU A CA 1
ATOM 696 C C . LEU A 1 95 ? 5.93 -5.012 1.183 1 92.69 95 LEU A C 1
ATOM 698 O O . LEU A 1 95 ? 5.379 -4.852 2.273 1 92.69 95 LEU A O 1
ATOM 702 N N . SER A 1 96 ? 7.09 -4.422 0.823 1 94.44 96 SER A N 1
ATOM 703 C CA . SER A 1 96 ? 7.754 -3.482 1.721 1 94.44 96 SER A CA 1
ATOM 704 C C . SER A 1 96 ? 7.18 -2.078 1.575 1 94.44 96 SER A C 1
ATOM 706 O O . SER A 1 96 ? 7.047 -1.568 0.461 1 94.44 96 SER A O 1
ATOM 708 N N . TYR A 1 97 ? 6.863 -1.495 2.703 1 93.69 97 TYR A N 1
ATOM 709 C CA . TYR A 1 97 ? 6.309 -0.146 2.658 1 93.69 97 TYR A CA 1
ATOM 710 C C . TYR A 1 97 ? 7.062 0.784 3.604 1 93.69 97 TYR A C 1
ATOM 712 O O . TYR A 1 97 ? 7.758 0.325 4.512 1 93.69 97 TYR A O 1
ATOM 720 N N . ALA A 1 98 ? 7.027 2.1 3.357 1 95.62 98 ALA A N 1
ATOM 721 C CA . ALA A 1 98 ? 7.492 3.168 4.238 1 95.62 98 ALA A CA 1
ATOM 722 C C . ALA A 1 98 ? 6.477 4.305 4.305 1 95.62 98 ALA A C 1
ATOM 724 O O . ALA A 1 98 ? 6.062 4.836 3.271 1 95.62 98 ALA A O 1
ATOM 725 N N . ILE A 1 99 ? 5.996 4.559 5.555 1 95.31 99 ILE A N 1
ATOM 726 C CA . ILE A 1 99 ? 5.129 5.711 5.785 1 95.31 99 ILE A CA 1
ATOM 727 C C . ILE A 1 99 ? 5.906 6.805 6.516 1 95.31 99 ILE A C 1
ATOM 729 O O . ILE A 1 99 ? 6.312 6.625 7.664 1 95.31 99 ILE A O 1
ATOM 733 N N . ILE A 1 100 ? 6.098 7.902 5.828 1 95.69 100 ILE A N 1
ATOM 734 C CA . ILE A 1 100 ? 6.859 9.023 6.375 1 95.69 100 ILE A CA 1
ATOM 735 C C . ILE A 1 100 ? 5.926 10.203 6.625 1 95.69 100 ILE A C 1
ATOM 737 O O . ILE A 1 100 ? 5.223 10.656 5.715 1 95.69 100 ILE A O 1
ATOM 741 N N . SER A 1 101 ? 5.887 10.656 7.895 1 96.31 101 SER A N 1
ATOM 742 C CA . SER A 1 101 ? 5.023 11.766 8.273 1 96.31 101 SER A CA 1
ATOM 743 C C . SER A 1 101 ? 5.844 12.977 8.711 1 96.31 101 SER A C 1
ATOM 745 O O . SER A 1 101 ? 6.672 12.883 9.617 1 96.31 101 SER A O 1
ATOM 747 N N . GLN A 1 102 ? 5.602 14.086 8.047 1 96.81 102 GLN A N 1
ATOM 748 C CA . GLN A 1 102 ? 6.195 15.359 8.445 1 96.81 102 GLN A CA 1
ATOM 749 C C . GLN A 1 102 ? 5.211 16.188 9.258 1 96.81 102 GLN A C 1
ATOM 751 O O . GLN A 1 102 ? 4.07 16.406 8.836 1 96.81 102 GLN A O 1
ATOM 756 N N . CYS A 1 103 ? 5.695 16.609 10.43 1 97.62 103 CYS A N 1
ATOM 757 C CA . CYS A 1 103 ? 4.832 17.344 11.352 1 97.62 103 CYS A CA 1
ATOM 758 C C . CYS A 1 103 ? 5.348 18.75 11.586 1 97.62 103 CYS A C 1
ATOM 760 O O . CYS A 1 103 ? 6.547 18.969 11.766 1 97.62 103 CYS A O 1
ATOM 762 N N . CYS A 1 104 ? 4.445 19.781 11.547 1 97 104 CYS A N 1
ATOM 763 C CA . CYS A 1 104 ? 4.828 21.188 11.711 1 97 104 CYS A CA 1
ATOM 764 C C . CYS A 1 104 ? 3.699 21.984 12.344 1 97 104 CYS A C 1
ATOM 766 O O . CYS A 1 104 ? 2.592 21.484 12.523 1 97 104 CYS A O 1
ATOM 768 N N . SER A 1 105 ? 4.008 23.25 12.812 1 95.88 105 SER A N 1
ATOM 769 C CA . SER A 1 105 ? 3.01 23.969 13.609 1 95.88 105 SER A CA 1
ATOM 770 C C . SER A 1 105 ? 2.922 25.438 13.195 1 95.88 105 SER A C 1
ATOM 772 O O . SER A 1 105 ? 2.723 26.312 14.031 1 95.88 105 SER A O 1
ATOM 774 N N . THR A 1 106 ? 3.15 25.719 11.984 1 95.31 106 THR A N 1
ATOM 775 C CA . THR A 1 106 ? 2.902 27.062 11.461 1 95.31 106 THR A CA 1
ATOM 776 C C . THR A 1 106 ? 1.851 27.016 10.359 1 95.31 106 THR A C 1
ATOM 778 O O . THR A 1 106 ? 1.559 25.953 9.805 1 95.31 106 THR A O 1
ATOM 781 N N . ASP A 1 107 ? 1.23 28.125 10.078 1 95 107 ASP A N 1
ATOM 782 C CA . ASP A 1 107 ? 0.133 28.188 9.117 1 95 107 ASP A CA 1
ATOM 783 C C . ASP A 1 107 ? 0.57 27.656 7.75 1 95 107 ASP A C 1
ATOM 785 O O . ASP A 1 107 ? 1.548 28.141 7.18 1 95 107 ASP A O 1
ATOM 789 N N . LYS A 1 108 ? -0.17 26.609 7.227 1 95.19 108 LYS A N 1
ATOM 790 C CA . LYS A 1 108 ? -0.014 26.047 5.891 1 95.19 108 LYS A CA 1
ATOM 791 C C . LYS A 1 108 ? 1.407 25.531 5.672 1 95.19 108 LYS A C 1
ATOM 793 O O . LYS A 1 108 ? 1.938 25.625 4.562 1 95.19 108 LYS A O 1
ATOM 798 N N . CYS A 1 109 ? 1.984 25.109 6.793 1 94.81 109 CYS A N 1
ATOM 799 C CA . CYS A 1 109 ? 3.344 24.594 6.688 1 94.81 109 CYS A CA 1
ATOM 800 C C . CYS A 1 109 ? 3.361 23.234 5.988 1 94.81 109 CYS A C 1
ATOM 802 O O . CYS A 1 109 ? 4.43 22.688 5.723 1 94.81 109 CYS A O 1
ATOM 804 N N . ASN A 1 110 ? 2.16 22.578 5.668 1 94.25 110 ASN A N 1
ATOM 805 C CA . ASN A 1 110 ? 2.051 21.297 4.957 1 94.25 110 ASN A CA 1
ATOM 806 C C . ASN A 1 110 ? 1.529 21.5 3.537 1 94.25 110 ASN A C 1
ATOM 808 O O . ASN A 1 110 ? 0.441 21.031 3.201 1 94.25 110 ASN A O 1
ATOM 812 N N . PRO A 1 111 ? 2.346 22.125 2.639 1 89.44 111 PRO A N 1
ATOM 813 C CA . PRO A 1 111 ? 1.864 22.406 1.285 1 89.44 111 PRO A CA 1
ATOM 814 C C . PRO A 1 111 ? 1.515 21.156 0.501 1 89.44 111 PRO A C 1
ATOM 816 O O . PRO A 1 111 ? 2.125 20.094 0.712 1 89.44 111 PRO A O 1
ATOM 819 N N . VAL A 1 112 ? 0.389 21.188 -0.26 1 79.19 112 VAL A N 1
ATOM 820 C CA . VAL A 1 112 ? -0.057 20.062 -1.079 1 79.19 112 VAL A CA 1
ATOM 821 C C . VAL A 1 112 ? 0.993 19.75 -2.143 1 79.19 112 VAL A C 1
ATOM 823 O O . VAL A 1 112 ? 1.474 20.656 -2.834 1 79.19 112 VAL A O 1
ATOM 826 N N . SER A 1 113 ? 1.913 18.844 -1.901 1 60.38 113 SER A N 1
ATOM 827 C CA . SER A 1 113 ? 2.943 18.531 -2.885 1 60.38 113 SER A CA 1
ATOM 828 C C . SER A 1 113 ? 2.361 17.75 -4.059 1 60.38 113 SER A C 1
ATOM 830 O O . SER A 1 113 ? 1.427 16.953 -3.891 1 60.38 113 SER A O 1
ATOM 832 N N . ILE A 1 114 ? 2.232 18.234 -5.324 1 54 114 ILE A N 1
ATOM 833 C CA . ILE A 1 114 ? 2.205 17.359 -6.496 1 54 114 ILE A CA 1
ATOM 834 C C . ILE A 1 114 ? 3.287 16.281 -6.371 1 54 114 ILE A C 1
ATOM 836 O O . ILE A 1 114 ? 4.277 16.484 -5.664 1 54 114 ILE A O 1
ATOM 840 N N . THR A 1 115 ? 3.098 15.07 -6.867 1 45.12 115 THR A N 1
ATOM 841 C CA . THR A 1 115 ? 3.746 13.797 -6.578 1 45.12 115 THR A CA 1
ATOM 842 C C . THR A 1 115 ? 5.242 13.992 -6.355 1 45.12 115 THR A C 1
ATOM 844 O O . THR A 1 115 ? 6.004 13.023 -6.34 1 45.12 115 THR A O 1
ATOM 847 N N . ALA A 1 116 ? 6.266 14.984 -6.711 1 39.03 116 ALA A N 1
ATOM 848 C CA . ALA A 1 116 ? 7.594 14.383 -6.793 1 39.03 116 ALA A CA 1
ATOM 849 C C . ALA A 1 116 ? 8.016 13.789 -5.449 1 39.03 116 ALA A C 1
ATOM 851 O O . ALA A 1 116 ? 7.512 14.203 -4.398 1 39.03 116 ALA A O 1
ATOM 852 N N . ALA A 1 117 ? 8.727 12.602 -5.195 1 43.47 117 ALA A N 1
ATOM 853 C CA . ALA A 1 117 ? 9.414 12.102 -4.008 1 43.47 117 ALA A CA 1
ATOM 854 C C . ALA A 1 117 ? 9.883 13.258 -3.123 1 43.47 117 ALA A C 1
ATOM 856 O O . ALA A 1 117 ? 10.164 14.352 -3.619 1 43.47 117 ALA A O 1
ATOM 857 N N . ALA A 1 118 ? 9.914 12.977 -1.661 1 38.91 118 ALA A N 1
ATOM 858 C CA . ALA A 1 118 ? 10.266 13.867 -0.557 1 38.91 118 ALA A CA 1
ATOM 859 C C . ALA A 1 118 ? 11.391 14.812 -0.955 1 38.91 118 ALA A C 1
ATOM 861 O O . ALA A 1 118 ? 12.508 14.375 -1.25 1 38.91 118 ALA A O 1
ATOM 862 N N . PRO A 1 119 ? 11.445 15.914 -1.412 1 31.91 119 PRO A N 1
ATOM 863 C CA . PRO A 1 119 ? 12.656 16.719 -1.236 1 31.91 119 PRO A CA 1
ATOM 864 C C . PRO A 1 119 ? 13.156 16.719 0.206 1 31.91 119 PRO A C 1
ATOM 866 O O . PRO A 1 119 ? 12.367 16.922 1.137 1 31.91 119 PRO A O 1
ATOM 869 N N . ALA A 1 120 ? 14.156 15.938 0.71 1 33.16 120 ALA A N 1
ATOM 870 C CA . ALA A 1 120 ? 14.914 16.5 1.827 1 33.16 120 ALA A CA 1
ATOM 871 C C . ALA A 1 120 ? 14.805 18.016 1.854 1 33.16 120 ALA A C 1
ATOM 873 O O . ALA A 1 120 ? 14.383 18.594 2.857 1 33.16 120 ALA A O 1
ATOM 874 N N . ASN A 1 121 ? 16.047 18.766 1.831 1 28.08 121 ASN A N 1
ATOM 875 C CA . ASN A 1 121 ? 16.359 20.141 2.178 1 28.08 121 ASN A CA 1
ATOM 876 C C . ASN A 1 121 ? 15.625 21.141 1.277 1 28.08 121 ASN A C 1
ATOM 878 O O . ASN A 1 121 ? 16.172 22.172 0.896 1 28.08 121 ASN A O 1
ATOM 882 N N . ALA A 1 122 ? 14.906 20.922 0.417 1 32.97 122 ALA A N 1
ATOM 883 C CA . ALA A 1 122 ? 14.812 22.156 -0.382 1 32.97 122 ALA A CA 1
ATOM 884 C C . ALA A 1 122 ? 14.227 23.297 0.436 1 32.97 122 ALA A C 1
ATOM 886 O O . ALA A 1 122 ? 13.164 23.156 1.037 1 32.97 122 ALA A O 1
ATOM 887 N N . MET A 1 123 ? 15.109 24.297 0.953 1 28.98 123 MET A N 1
ATOM 888 C CA . MET A 1 123 ? 15.148 25.734 1.209 1 28.98 123 MET A CA 1
ATOM 889 C C . MET A 1 123 ? 14.062 26.469 0.418 1 28.98 123 MET A C 1
ATOM 891 O O . MET A 1 123 ? 13.5 25.906 -0.522 1 28.98 123 MET A O 1
ATOM 895 N N . SER A 1 124 ? 14.164 27.906 0.447 1 30.53 124 SER A N 1
ATOM 896 C CA . SER A 1 124 ? 13.664 29.25 0.147 1 30.53 124 SER A CA 1
ATOM 897 C C . SER A 1 124 ? 13.406 29.422 -1.347 1 30.53 124 SER A C 1
ATOM 899 O O . SER A 1 124 ? 14.336 29.656 -2.117 1 30.53 124 SER A O 1
ATOM 901 N N . LEU A 1 125 ? 12.914 28.516 -2.045 1 29.48 125 LEU A N 1
ATOM 902 C CA . LEU A 1 125 ? 12.781 29.172 -3.342 1 29.48 125 LEU A CA 1
ATOM 903 C C . LEU A 1 125 ? 12.156 30.562 -3.189 1 29.48 125 LEU A C 1
ATOM 905 O O . LEU A 1 125 ? 10.977 30.672 -2.842 1 29.48 125 LEU A O 1
ATOM 909 N N . SER A 1 126 ? 12.953 31.422 -2.512 1 30.81 126 SER A N 1
ATOM 910 C CA . SER A 1 126 ? 12.789 32.875 -2.586 1 30.81 126 SER A CA 1
ATOM 911 C C . SER A 1 126 ? 12.266 33.312 -3.953 1 30.81 126 SER A C 1
ATOM 913 O O . SER A 1 126 ? 12.969 33.156 -4.961 1 30.81 126 SER A O 1
ATOM 915 N N . VAL A 1 127 ? 11.148 32.938 -4.289 1 31.14 127 VAL A N 1
ATOM 916 C CA . VAL A 1 127 ? 10.555 33.781 -5.328 1 31.14 127 VAL A CA 1
ATOM 917 C C . VAL A 1 127 ? 10.875 35.25 -5.055 1 31.14 127 VAL A C 1
ATOM 919 O O . VAL A 1 127 ? 10.359 35.812 -4.105 1 31.14 127 VAL A O 1
ATOM 922 N N . ALA A 1 128 ? 12.289 35.5 -4.887 1 29.03 128 ALA A N 1
ATOM 923 C CA . ALA A 1 128 ? 12.672 36.906 -5.004 1 29.03 128 ALA A CA 1
ATOM 924 C C . ALA A 1 128 ? 12 37.562 -6.207 1 29.03 128 ALA A C 1
ATOM 926 O O . ALA A 1 128 ? 12.391 37.312 -7.352 1 29.03 128 ALA A O 1
ATOM 927 N N . LEU A 1 129 ? 10.727 37.344 -6.344 1 26.17 129 LEU A N 1
ATOM 928 C CA . LEU A 1 129 ? 10.227 38.344 -7.301 1 26.17 129 LEU A CA 1
ATOM 929 C C . LEU A 1 129 ? 10.859 39.688 -7.066 1 26.17 129 LEU A C 1
ATOM 931 O O . LEU A 1 129 ? 10.617 40.344 -6.039 1 26.17 129 LEU A O 1
ATOM 935 N N . SER A 1 130 ? 12.219 39.781 -7.305 1 30.59 130 SER A N 1
ATOM 936 C CA . SER A 1 130 ? 12.977 41.031 -7.449 1 30.59 130 SER A CA 1
ATOM 937 C C . SER A 1 130 ? 12.164 42.062 -8.195 1 30.59 130 SER A C 1
ATOM 939 O O . SER A 1 130 ? 11.898 41.938 -9.391 1 30.59 130 SER A O 1
ATOM 941 N N . ALA A 1 131 ? 10.961 42.344 -7.656 1 29.06 131 ALA A N 1
ATOM 942 C CA . ALA A 1 131 ? 10.43 43.594 -8.219 1 29.06 131 ALA A CA 1
ATOM 943 C C . ALA A 1 131 ? 11.5 44.656 -8.25 1 29.06 131 ALA A C 1
ATOM 945 O O . ALA A 1 131 ? 11.852 45.25 -7.215 1 29.06 131 ALA A O 1
ATOM 946 N N . ALA A 1 132 ? 12.664 44.312 -8.852 1 30.94 132 ALA A N 1
ATOM 947 C CA . ALA A 1 132 ? 13.602 45.406 -9.125 1 30.94 132 ALA A CA 1
ATOM 948 C C . ALA A 1 132 ? 12.898 46.562 -9.836 1 30.94 132 ALA A C 1
ATOM 950 O O . ALA A 1 132 ? 12.953 46.688 -11.062 1 30.94 132 ALA A O 1
ATOM 951 N N . ALA A 1 133 ? 11.484 46.594 -9.758 1 28.08 133 ALA A N 1
ATOM 952 C CA . ALA A 1 133 ? 11.141 47.594 -10.758 1 28.08 133 ALA A CA 1
ATOM 953 C C . ALA A 1 133 ? 12.016 48.844 -10.609 1 28.08 133 ALA A C 1
ATOM 955 O O . ALA A 1 133 ? 12.523 49.125 -9.523 1 28.08 133 ALA A O 1
ATOM 956 N N . LEU A 1 134 ? 12.109 49.5 -11.734 1 29.86 134 LEU A N 1
ATOM 957 C CA . LEU A 1 134 ? 12.648 50.531 -12.609 1 29.86 134 LEU A CA 1
ATOM 958 C C . LEU A 1 134 ? 12.508 51.906 -11.969 1 29.86 134 LEU A C 1
ATOM 960 O O . LEU A 1 134 ? 12.148 52.875 -12.648 1 29.86 134 LEU A O 1
ATOM 964 N N . ALA A 1 135 ? 12.281 51.938 -10.617 1 31.08 135 ALA A N 1
ATOM 965 C CA . ALA A 1 135 ? 12 53.344 -10.352 1 31.08 135 ALA A CA 1
ATOM 966 C C . ALA A 1 135 ? 13.172 54.25 -10.789 1 31.08 135 ALA A C 1
ATOM 968 O O . ALA A 1 135 ? 13.18 55.438 -10.523 1 31.08 135 ALA A O 1
ATOM 969 N N . ALA A 1 136 ? 14.352 53.625 -10.977 1 33.5 136 ALA A N 1
ATOM 970 C CA . ALA A 1 136 ? 15.367 54.656 -10.844 1 33.5 136 ALA A CA 1
ATOM 971 C C . ALA A 1 136 ? 15.281 55.656 -12 1 33.5 136 ALA A C 1
ATOM 973 O O . ALA A 1 136 ? 16.203 55.781 -12.805 1 33.5 136 ALA A O 1
ATOM 974 N N . PHE A 1 137 ? 14.141 55.656 -12.727 1 29.5 137 PHE A N 1
ATOM 975 C CA . PHE A 1 137 ? 14.484 56.438 -13.922 1 29.5 137 PHE A CA 1
ATOM 976 C C . PHE A 1 137 ? 15.352 57.625 -13.57 1 29.5 137 PHE A C 1
ATOM 978 O O . PHE A 1 137 ? 15.336 58.094 -12.43 1 29.5 137 PHE A O 1
ATOM 985 N N . TRP A 1 138 ? 15.805 58.344 -14.75 1 30.88 138 TRP A N 1
ATOM 986 C CA . TRP A 1 138 ? 16.781 59.188 -15.445 1 30.88 138 TRP A CA 1
ATOM 987 C C . TRP A 1 138 ? 16.922 60.531 -14.758 1 30.88 138 TRP A C 1
ATOM 989 O O . TRP A 1 138 ? 15.969 61.031 -14.156 1 30.88 138 TRP A O 1
ATOM 999 N N . GLY A 1 139 ? 18.25 60.969 -14.539 1 31.78 139 GLY A N 1
ATOM 1000 C CA . GLY A 1 139 ? 19.203 62.031 -14.312 1 31.78 139 GLY A CA 1
ATOM 1001 C C . GLY A 1 139 ? 18.828 63.344 -15.023 1 31.78 139 GLY A C 1
ATOM 1002 O O . GLY A 1 139 ? 19.594 64.312 -15.016 1 31.78 139 GLY A O 1
ATOM 1003 N N . SER A 1 140 ? 18.109 63.156 -16.219 1 27.28 140 SER A N 1
ATOM 1004 C CA . SER A 1 140 ? 18.453 64.188 -17.234 1 27.28 140 SER A CA 1
ATOM 1005 C C . SER A 1 140 ? 18.422 65.562 -16.641 1 27.28 140 SER A C 1
ATOM 1007 O O . SER A 1 140 ? 17.875 65.812 -15.562 1 27.28 140 SER A O 1
ATOM 1009 N N . HIS A 1 141 ? 17.891 66.438 -17.609 1 28.03 141 HIS A N 1
ATOM 1010 C CA . HIS A 1 141 ? 18.219 67.625 -18.328 1 28.03 141 HIS A CA 1
ATOM 1011 C C . HIS A 1 141 ? 18 68.875 -17.438 1 28.03 141 HIS A C 1
ATOM 1013 O O . HIS A 1 141 ? 17.312 68.812 -16.422 1 28.03 141 HIS A O 1
ATOM 1019 N N . MET A 1 142 ? 17.484 70 -18.234 1 25.22 142 MET A N 1
ATOM 1020 C CA . MET A 1 142 ? 17.422 71.438 -18.031 1 25.22 142 MET A CA 1
ATOM 1021 C C . MET A 1 142 ? 16.625 71.812 -16.781 1 25.22 142 MET A C 1
ATOM 1023 O O . MET A 1 142 ? 15.586 71.188 -16.531 1 25.22 142 MET A O 1
ATOM 1027 N N . MET B 1 1 ? 17.078 -68.938 -25.141 1 39.19 1 MET B N 1
ATOM 1028 C CA . MET B 1 1 ? 17.406 -67.938 -24.109 1 39.19 1 MET B CA 1
ATOM 1029 C C . MET B 1 1 ? 17.438 -66.562 -24.656 1 39.19 1 MET B C 1
ATOM 1031 O O . MET B 1 1 ? 17.406 -65.562 -23.906 1 39.19 1 MET B O 1
ATOM 1035 N N . ALA B 1 2 ? 17.797 -66.438 -25.938 1 50.16 2 ALA B N 1
ATOM 1036 C CA . ALA B 1 2 ? 18 -65.125 -26.5 1 50.16 2 ALA B CA 1
ATOM 1037 C C . ALA B 1 2 ? 16.672 -64.375 -26.641 1 50.16 2 ALA B C 1
ATOM 1039 O O . ALA B 1 2 ? 16.656 -63.156 -26.641 1 50.16 2 ALA B O 1
ATOM 1040 N N . LYS B 1 3 ? 15.633 -65.125 -26.891 1 52.19 3 LYS B N 1
ATOM 1041 C CA . LYS B 1 3 ? 14.359 -64.438 -27.156 1 52.19 3 LYS B CA 1
ATOM 1042 C C . LYS B 1 3 ? 13.828 -63.75 -25.906 1 52.19 3 LYS B C 1
ATOM 1044 O O . LYS B 1 3 ? 12.922 -62.906 -26 1 52.19 3 LYS B O 1
ATOM 1049 N N . ILE B 1 4 ? 14.141 -64.438 -24.797 1 48.94 4 ILE B N 1
ATOM 1050 C CA . ILE B 1 4 ? 13.531 -63.875 -23.578 1 48.94 4 ILE B CA 1
ATOM 1051 C C . ILE B 1 4 ? 14.109 -62.5 -23.281 1 48.94 4 ILE B C 1
ATOM 1053 O O . ILE B 1 4 ? 13.484 -61.688 -22.594 1 48.94 4 ILE B O 1
ATOM 1057 N N . LEU B 1 5 ? 15.375 -62.344 -23.797 1 46.88 5 LEU B N 1
ATOM 1058 C CA . LEU B 1 5 ? 16.031 -61.156 -23.25 1 46.88 5 LEU B CA 1
ATOM 1059 C C . LEU B 1 5 ? 15.375 -59.875 -23.766 1 46.88 5 LEU B C 1
ATOM 1061 O O . LEU B 1 5 ? 15.516 -58.812 -23.156 1 46.88 5 LEU B O 1
ATOM 1065 N N . PHE B 1 6 ? 14.766 -60.031 -24.953 1 49 6 PHE B N 1
ATOM 1066 C CA . PHE B 1 6 ? 14.383 -58.75 -25.516 1 49 6 PHE B CA 1
ATOM 1067 C C . PHE B 1 6 ? 13.234 -58.125 -24.719 1 49 6 PHE B C 1
ATOM 1069 O O . PHE B 1 6 ? 12.867 -56.969 -24.953 1 49 6 PHE B O 1
ATOM 1076 N N . GLY B 1 7 ? 12.523 -59.094 -24.031 1 46.81 7 GLY B N 1
ATOM 1077 C CA . GLY B 1 7 ? 11.305 -58.531 -23.484 1 46.81 7 GLY B CA 1
ATOM 1078 C C . GLY B 1 7 ? 11.57 -57.438 -22.453 1 46.81 7 GLY B C 1
ATOM 1079 O O . GLY B 1 7 ? 10.688 -56.625 -22.156 1 46.81 7 GLY B O 1
ATOM 1080 N N . ILE B 1 8 ? 12.633 -57.781 -21.625 1 47.69 8 ILE B N 1
ATOM 1081 C CA . ILE B 1 8 ? 12.727 -57 -20.406 1 47.69 8 ILE B CA 1
ATOM 1082 C C . ILE B 1 8 ? 13.039 -55.531 -20.766 1 47.69 8 ILE B C 1
ATOM 1084 O O . ILE B 1 8 ? 12.617 -54.625 -20.062 1 47.69 8 ILE B O 1
ATOM 1088 N N . VAL B 1 9 ? 13.883 -55.438 -21.797 1 46.59 9 VAL B N 1
ATOM 1089 C CA . VAL B 1 9 ? 14.5 -54.125 -21.812 1 46.59 9 VAL B CA 1
ATOM 1090 C C . VAL B 1 9 ? 13.438 -53.062 -22.094 1 46.59 9 VAL B C 1
ATOM 1092 O O . VAL B 1 9 ? 13.695 -51.875 -21.969 1 46.59 9 VAL B O 1
ATOM 1095 N N . ALA B 1 10 ? 12.359 -53.531 -22.656 1 44.44 10 ALA B N 1
ATOM 1096 C CA . ALA B 1 10 ? 11.492 -52.375 -22.953 1 44.44 10 ALA B CA 1
ATOM 1097 C C . ALA B 1 10 ? 11.023 -51.719 -21.672 1 44.44 10 ALA B C 1
ATOM 1099 O O . ALA B 1 10 ? 9.82 -51.562 -21.438 1 44.44 10 ALA B O 1
ATOM 1100 N N . VAL B 1 11 ? 11.344 -52.312 -20.438 1 43.84 11 VAL B N 1
ATOM 1101 C CA . VAL B 1 11 ? 10.984 -51.375 -19.375 1 43.84 11 VAL B CA 1
ATOM 1102 C C . VAL B 1 11 ? 11.391 -49.969 -19.766 1 43.84 11 VAL B C 1
ATOM 1104 O O . VAL B 1 11 ? 12.578 -49.625 -19.797 1 43.84 11 VAL B O 1
ATOM 1107 N N . ILE B 1 12 ? 11.078 -49.438 -20.922 1 42.62 12 ILE B N 1
ATOM 1108 C CA . ILE B 1 12 ? 11.086 -48 -21.266 1 42.62 12 ILE B CA 1
ATOM 1109 C C . ILE B 1 12 ? 10.906 -47.156 -20 1 42.62 12 ILE B C 1
ATOM 1111 O O . ILE B 1 12 ? 9.977 -47.406 -19.219 1 42.62 12 ILE B O 1
ATOM 1115 N N . ALA B 1 13 ? 12.008 -46.594 -19.391 1 43.12 13 ALA B N 1
ATOM 1116 C CA . ALA B 1 13 ? 12.055 -45.406 -18.547 1 43.12 13 ALA B CA 1
ATOM 1117 C C . ALA B 1 13 ? 10.852 -44.5 -18.797 1 43.12 13 ALA B C 1
ATOM 1119 O O . ALA B 1 13 ? 10.766 -43.844 -19.844 1 43.12 13 ALA B O 1
ATOM 1120 N N . CYS B 1 14 ? 9.625 -44.938 -18.75 1 43.44 14 CYS B N 1
ATOM 1121 C CA . CYS B 1 14 ? 8.633 -43.906 -18.531 1 43.44 14 CYS B CA 1
ATOM 1122 C C . CYS B 1 14 ? 9.211 -42.75 -17.688 1 43.44 14 CYS B C 1
ATOM 1124 O O . CYS B 1 14 ? 9.305 -42.875 -16.469 1 43.44 14 CYS B O 1
ATOM 1126 N N . PHE B 1 15 ? 10.422 -42.344 -17.969 1 43.09 15 PHE B N 1
ATOM 1127 C CA . PHE B 1 15 ? 10.695 -41.031 -17.438 1 43.09 15 PHE B CA 1
ATOM 1128 C C . PHE B 1 15 ? 9.398 -40.219 -17.234 1 43.09 15 PHE B C 1
ATOM 1130 O O . PHE B 1 15 ? 8.719 -39.906 -18.219 1 43.09 15 PHE B O 1
ATOM 1137 N N . TYR B 1 16 ? 8.508 -40.719 -16.453 1 44.31 16 TYR B N 1
ATOM 1138 C CA . TYR B 1 16 ? 7.578 -39.688 -15.945 1 44.31 16 TYR B CA 1
ATOM 1139 C C . TYR B 1 16 ? 8.164 -38.312 -16.062 1 44.31 16 TYR B C 1
ATOM 1141 O O . TYR B 1 16 ? 9.172 -38 -15.43 1 44.31 16 TYR B O 1
ATOM 1149 N N . LEU B 1 17 ? 8.539 -37.781 -17.188 1 45.62 17 LEU B N 1
ATOM 1150 C CA . LEU B 1 17 ? 8.672 -36.344 -17.297 1 45.62 17 LEU B CA 1
ATOM 1151 C C . LEU B 1 17 ? 7.746 -35.625 -16.312 1 45.62 17 LEU B C 1
ATOM 1153 O O . LEU B 1 17 ? 6.527 -35.625 -16.5 1 45.62 17 LEU B O 1
ATOM 1157 N N . ALA B 1 18 ? 7.781 -36 -15.117 1 53.88 18 ALA B N 1
ATOM 1158 C CA . ALA B 1 18 ? 7.098 -35.125 -14.156 1 53.88 18 ALA B CA 1
ATOM 1159 C C . ALA B 1 18 ? 6.977 -33.719 -14.672 1 53.88 18 ALA B C 1
ATOM 1161 O O . ALA B 1 18 ? 7.98 -33 -14.805 1 53.88 18 ALA B O 1
ATOM 1162 N N . ASP B 1 19 ? 6.164 -33.562 -15.75 1 67.06 19 ASP B N 1
ATOM 1163 C CA . ASP B 1 19 ? 5.902 -32.25 -16.375 1 67.06 19 ASP B CA 1
ATOM 1164 C C . ASP B 1 19 ? 5.863 -31.141 -15.328 1 67.06 19 ASP B C 1
ATOM 1166 O O . ASP B 1 19 ? 5.082 -31.203 -14.375 1 67.06 19 ASP B O 1
ATOM 1170 N N . SER B 1 20 ? 6.922 -30.547 -15.039 1 87.06 20 SER B N 1
ATOM 1171 C CA . SER B 1 20 ? 7.043 -29.406 -14.133 1 87.06 20 SER B CA 1
ATOM 1172 C C . SER B 1 20 ? 5.867 -28.453 -14.281 1 87.06 20 SER B C 1
ATOM 1174 O O . SER B 1 20 ? 5.406 -28.203 -15.398 1 87.06 20 SER B O 1
ATOM 1176 N N . LEU B 1 21 ? 5.23 -28.25 -13.234 1 94.44 21 LEU B N 1
ATOM 1177 C CA . LEU B 1 21 ? 4.109 -27.312 -13.195 1 94.44 21 LEU B CA 1
ATOM 1178 C C . LEU B 1 21 ? 4.477 -26 -13.875 1 94.44 21 LEU B C 1
ATOM 1180 O O . LEU B 1 21 ? 5.578 -25.484 -13.672 1 94.44 21 LEU B O 1
ATOM 1184 N N . ARG B 1 22 ? 3.611 -25.562 -14.844 1 95.69 22 ARG B N 1
ATOM 1185 C CA . ARG B 1 22 ? 3.803 -24.266 -15.492 1 95.69 22 ARG B CA 1
ATOM 1186 C C . ARG B 1 22 ? 2.846 -23.219 -14.922 1 95.69 22 ARG B C 1
ATOM 1188 O O . ARG B 1 22 ? 1.653 -23.484 -14.766 1 95.69 22 ARG B O 1
ATOM 1195 N N . CYS B 1 23 ? 3.379 -22.062 -14.633 1 96.25 23 CYS B N 1
ATOM 1196 C CA . CYS B 1 23 ? 2.586 -20.969 -14.094 1 96.25 23 CYS B CA 1
ATOM 1197 C C . CYS B 1 23 ? 2.861 -19.672 -14.852 1 96.25 23 CYS B C 1
ATOM 1199 O O . CYS B 1 23 ? 3.869 -19.562 -15.547 1 96.25 23 CYS B O 1
ATOM 1201 N N . ASN B 1 24 ? 1.868 -18.719 -14.797 1 94.75 24 ASN B N 1
ATOM 1202 C CA . ASN B 1 24 ? 2.141 -17.359 -15.234 1 94.75 24 ASN B CA 1
ATOM 1203 C C . ASN B 1 24 ? 2.904 -16.578 -14.172 1 94.75 24 ASN B C 1
ATOM 1205 O O . ASN B 1 24 ? 2.6 -16.672 -12.984 1 94.75 24 ASN B O 1
ATOM 1209 N N . ARG B 1 25 ? 3.926 -15.867 -14.586 1 95.25 25 ARG B N 1
ATOM 1210 C CA . ARG B 1 25 ? 4.68 -15.016 -13.664 1 95.25 25 ARG B CA 1
ATOM 1211 C C . ARG B 1 25 ? 4.484 -13.547 -14 1 95.25 25 ARG B C 1
ATOM 1213 O O . ARG B 1 25 ? 4.559 -13.148 -15.164 1 95.25 25 ARG B O 1
ATOM 1220 N N . CYS B 1 26 ? 4.156 -12.836 -13.039 1 92.56 26 CYS B N 1
ATOM 1221 C CA . CYS B 1 26 ? 4.094 -11.375 -13.078 1 92.56 26 CYS B CA 1
ATOM 1222 C C . CYS B 1 26 ? 4.758 -10.773 -11.852 1 92.56 26 CYS B C 1
ATOM 1224 O O . CYS B 1 26 ? 4.301 -10.977 -10.727 1 92.56 26 CYS B O 1
ATOM 1226 N N . THR B 1 27 ? 5.879 -10.016 -12 1 89.19 27 THR B N 1
ATOM 1227 C CA . THR B 1 27 ? 6.629 -9.477 -10.867 1 89.19 27 THR B CA 1
ATOM 1228 C C . THR B 1 27 ? 5.805 -8.438 -10.117 1 89.19 27 THR B C 1
ATOM 1230 O O . THR B 1 27 ? 5.836 -8.391 -8.883 1 89.19 27 THR B O 1
ATOM 1233 N N . VAL B 1 28 ? 5.184 -7.562 -10.789 1 85.25 28 VAL B N 1
ATOM 1234 C CA . VAL B 1 28 ? 4.281 -6.609 -10.148 1 85.25 28 VAL B CA 1
ATOM 1235 C C . VAL B 1 28 ? 3.318 -6.035 -11.18 1 85.25 28 VAL B C 1
ATOM 1237 O O . VAL B 1 28 ? 3.725 -5.695 -12.297 1 85.25 28 VAL B O 1
ATOM 1240 N N . SER B 1 29 ? 2.072 -6.164 -10.836 1 85.81 29 SER B N 1
ATOM 1241 C CA . SER B 1 29 ? 1.038 -5.531 -11.656 1 85.81 29 SER B CA 1
ATOM 1242 C C . SER B 1 29 ? 0.474 -4.293 -10.969 1 85.81 29 SER B C 1
ATOM 1244 O O . SER B 1 29 ? 0.273 -4.285 -9.75 1 85.81 29 SER B O 1
ATOM 1246 N N . LEU B 1 30 ? 0.398 -3.238 -11.734 1 81.5 30 LEU B N 1
ATOM 1247 C CA . LEU B 1 30 ? -0.219 -2.002 -11.266 1 81.5 30 LEU B CA 1
ATOM 1248 C C . LEU B 1 30 ? -1.53 -1.738 -12 1 81.5 30 LEU B C 1
ATOM 1250 O O . LEU B 1 30 ? -1.604 -1.882 -13.227 1 81.5 30 LEU B O 1
ATOM 1254 N N . PHE B 1 31 ? -2.547 -1.511 -11.25 1 80.19 31 PHE B N 1
ATOM 1255 C CA . PHE B 1 31 ? -3.867 -1.24 -11.805 1 80.19 31 PHE B CA 1
ATOM 1256 C C . PHE B 1 31 ? -4.355 -2.416 -12.641 1 80.19 31 PHE B C 1
ATOM 1258 O O . PHE B 1 31 ? -4.953 -2.225 -13.703 1 80.19 31 PHE B O 1
ATOM 1265 N N . GLY B 1 32 ? -3.932 -3.582 -12.352 1 77.44 32 GLY B N 1
ATOM 1266 C CA . GLY B 1 32 ? -4.387 -4.789 -13.023 1 77.44 32 GLY B CA 1
ATOM 1267 C C . GLY B 1 32 ? -3.574 -5.125 -14.258 1 77.44 32 GLY B C 1
ATOM 1268 O O . GLY B 1 32 ? -3.934 -6.027 -15.016 1 77.44 32 GLY B O 1
ATOM 1269 N N . VAL B 1 33 ? -2.539 -4.355 -14.477 1 81.38 33 VAL B N 1
ATOM 1270 C CA . VAL B 1 33 ? -1.762 -4.57 -15.695 1 81.38 33 VAL B CA 1
ATOM 1271 C C . VAL B 1 33 ? -0.391 -5.141 -15.336 1 81.38 33 VAL B C 1
ATOM 1273 O O . VAL B 1 33 ? 0.335 -4.566 -14.523 1 81.38 33 VAL B O 1
ATOM 1276 N N . CYS B 1 34 ? -0.104 -6.273 -15.914 1 85.75 34 CYS B N 1
ATOM 1277 C CA . CYS B 1 34 ? 1.222 -6.871 -15.789 1 85.75 34 CYS B CA 1
ATOM 1278 C C . CYS B 1 34 ? 2.074 -6.555 -17.016 1 85.75 34 CYS B C 1
ATOM 1280 O O . CYS B 1 34 ? 1.752 -6.98 -18.125 1 85.75 34 CYS B O 1
ATOM 1282 N N . LEU B 1 35 ? 3.131 -5.848 -16.891 1 79 35 LEU B N 1
ATOM 1283 C CA . LEU B 1 35 ? 3.939 -5.379 -18.016 1 79 35 LEU B CA 1
ATOM 1284 C C . LEU B 1 35 ? 4.848 -6.488 -18.531 1 79 35 LEU B C 1
ATOM 1286 O O . LEU B 1 35 ? 5.215 -6.5 -19.703 1 79 35 LEU B O 1
ATOM 1290 N N . ASN B 1 36 ? 5.195 -7.449 -17.719 1 82.5 36 ASN B N 1
ATOM 1291 C CA . ASN B 1 36 ? 6.121 -8.492 -18.141 1 82.5 36 ASN B CA 1
ATOM 1292 C C . ASN B 1 36 ? 5.605 -9.883 -17.781 1 82.5 36 ASN B C 1
ATOM 1294 O O . ASN B 1 36 ? 6.258 -10.617 -17.031 1 82.5 36 ASN B O 1
ATOM 1298 N N . PRO B 1 37 ? 4.473 -10.219 -18.422 1 86.12 37 PRO B N 1
ATOM 1299 C CA . PRO B 1 37 ? 3.986 -11.578 -18.141 1 86.12 37 PRO B CA 1
ATOM 1300 C C . PRO B 1 37 ? 4.852 -12.656 -18.797 1 86.12 37 PRO B C 1
ATOM 1302 O O . PRO B 1 37 ? 5.285 -12.5 -19.938 1 86.12 37 PRO B O 1
ATOM 1305 N N . ILE B 1 38 ? 5.285 -13.57 -18.094 1 92.06 38 ILE B N 1
ATOM 1306 C CA . ILE B 1 38 ? 6.109 -14.656 -18.609 1 92.06 38 ILE B CA 1
ATOM 1307 C C . ILE B 1 38 ? 5.559 -16 -18.141 1 92.06 38 ILE B C 1
ATOM 1309 O O . ILE B 1 38 ? 5.02 -16.094 -17.031 1 92.06 38 ILE B O 1
ATOM 1313 N N . ASP B 1 39 ? 5.633 -16.938 -19 1 92.81 39 ASP B N 1
ATOM 1314 C CA . ASP B 1 39 ? 5.375 -18.312 -18.594 1 92.81 39 ASP B CA 1
ATOM 1315 C C . ASP B 1 39 ? 6.582 -18.906 -17.859 1 92.81 39 ASP B C 1
ATOM 1317 O O . ASP B 1 39 ? 7.707 -18.844 -18.359 1 92.81 39 ASP B O 1
ATOM 1321 N N . MET B 1 40 ? 6.316 -19.406 -16.688 1 94.81 40 MET B N 1
ATOM 1322 C CA . MET B 1 40 ? 7.445 -19.953 -15.945 1 94.81 40 MET B CA 1
ATOM 1323 C C . MET B 1 40 ? 7.188 -21.406 -15.562 1 94.81 40 MET B C 1
ATOM 1325 O O . MET B 1 40 ? 6.039 -21.812 -15.352 1 94.81 40 MET B O 1
ATOM 1329 N N . THR B 1 41 ? 8.227 -22.188 -15.562 1 95.69 41 THR B N 1
ATOM 1330 C CA . THR B 1 41 ? 8.18 -23.562 -15.078 1 95.69 41 THR B CA 1
ATOM 1331 C C . THR B 1 41 ? 8.625 -23.656 -13.625 1 95.69 41 THR B C 1
ATOM 1333 O O . THR B 1 41 ? 9.703 -23.156 -13.273 1 95.69 41 THR B O 1
ATOM 1336 N N . CYS B 1 42 ? 7.754 -24.266 -12.883 1 95.62 42 CYS B N 1
ATOM 1337 C CA . CYS B 1 42 ? 8.047 -24.328 -11.453 1 95.62 42 CYS B CA 1
ATOM 1338 C C . CYS B 1 42 ? 9.039 -25.438 -11.148 1 95.62 42 CYS B C 1
ATOM 1340 O O . CYS B 1 42 ? 9.156 -26.391 -11.922 1 95.62 42 CYS B O 1
ATOM 1342 N N . SER B 1 43 ? 9.781 -25.219 -10.086 1 93.5 43 SER B N 1
ATOM 1343 C CA . SER B 1 43 ? 10.664 -26.266 -9.594 1 93.5 43 SER B CA 1
ATOM 1344 C C . SER B 1 43 ? 9.914 -27.234 -8.688 1 93.5 43 SER B C 1
ATOM 1346 O O . SER B 1 43 ? 8.75 -27.016 -8.359 1 93.5 43 SER B O 1
ATOM 1348 N N . THR B 1 44 ? 10.57 -28.25 -8.336 1 90.69 44 THR B N 1
ATOM 1349 C CA . THR B 1 44 ? 9.969 -29.281 -7.492 1 90.69 44 THR B CA 1
ATOM 1350 C C . THR B 1 44 ? 9.602 -28.703 -6.121 1 90.69 44 THR B C 1
ATOM 1352 O O . THR B 1 44 ? 8.609 -29.109 -5.52 1 90.69 44 THR B O 1
ATOM 1355 N N . ASN B 1 45 ? 10.352 -27.719 -5.609 1 92.31 45 ASN B N 1
ATOM 1356 C CA . ASN B 1 45 ? 10.133 -27.141 -4.289 1 92.31 45 ASN B CA 1
ATOM 1357 C C . ASN B 1 45 ? 9.062 -26.062 -4.328 1 92.31 45 ASN B C 1
ATOM 1359 O O . ASN B 1 45 ? 8.5 -25.703 -3.293 1 92.31 45 ASN B O 1
ATOM 1363 N N . THR B 1 46 ? 8.852 -25.469 -5.469 1 94.5 46 THR B N 1
ATOM 1364 C CA . THR B 1 46 ? 7.848 -24.438 -5.656 1 94.5 46 THR B CA 1
ATOM 1365 C C . THR B 1 46 ? 6.766 -24.891 -6.629 1 94.5 46 THR B C 1
ATOM 1367 O O . THR B 1 46 ? 6.586 -24.297 -7.691 1 94.5 46 THR B O 1
ATOM 1370 N N . SER B 1 47 ? 5.996 -25.906 -6.266 1 93.56 47 SER B N 1
ATOM 1371 C CA . SER B 1 47 ? 5.133 -26.625 -7.199 1 93.56 47 SER B CA 1
ATOM 1372 C C . SER B 1 47 ? 3.695 -26.109 -7.117 1 93.56 47 SER B C 1
ATOM 1374 O O . SER B 1 47 ? 2.75 -26.891 -7.309 1 93.56 47 SER B O 1
ATOM 1376 N N . VAL B 1 48 ? 3.514 -24.938 -6.68 1 96.94 48 VAL B N 1
ATOM 1377 C CA . VAL B 1 48 ? 2.188 -24.328 -6.613 1 96.94 48 VAL B CA 1
ATOM 1378 C C . VAL B 1 48 ? 2.209 -22.969 -7.305 1 96.94 48 VAL B C 1
ATOM 1380 O O . VAL B 1 48 ? 3.166 -22.203 -7.152 1 96.94 48 VAL B O 1
ATOM 1383 N N . CYS B 1 49 ? 1.159 -22.734 -8.117 1 97 49 CYS B N 1
ATOM 1384 C CA . CYS B 1 49 ? 0.971 -21.406 -8.688 1 97 49 CYS B CA 1
ATOM 1385 C C . CYS B 1 49 ? 0.234 -20.484 -7.715 1 97 49 CYS B C 1
ATOM 1387 O O . CYS B 1 49 ? -0.6 -20.953 -6.934 1 97 49 CYS B O 1
ATOM 1389 N N . TYR B 1 50 ? 0.578 -19.219 -7.75 1 96 50 TYR B N 1
ATOM 1390 C CA . TYR B 1 50 ? -0.176 -18.297 -6.914 1 96 50 TYR B CA 1
ATOM 1391 C C . TYR B 1 50 ? -0.483 -17 -7.676 1 96 50 TYR B C 1
ATOM 1393 O O . TYR B 1 50 ? 0.212 -16.656 -8.633 1 96 50 TYR B O 1
ATOM 1401 N N . THR B 1 51 ? -1.547 -16.344 -7.359 1 95.12 51 THR B N 1
ATOM 1402 C CA . THR B 1 51 ? -1.888 -14.945 -7.652 1 95.12 51 THR B CA 1
ATOM 1403 C C . THR B 1 51 ? -2.158 -14.172 -6.367 1 95.12 51 THR B C 1
ATOM 1405 O O . THR B 1 51 ? -3.074 -14.508 -5.613 1 95.12 51 THR B O 1
ATOM 1408 N N . SER B 1 52 ? -1.309 -13.242 -6.098 1 94.62 52 SER B N 1
ATOM 1409 C CA . SER B 1 52 ? -1.486 -12.414 -4.906 1 94.62 52 SER B CA 1
ATOM 1410 C C . SER B 1 52 ? -1.837 -10.977 -5.285 1 94.62 52 SER B C 1
ATOM 1412 O O . SER B 1 52 ? -1.211 -10.391 -6.168 1 94.62 52 SER B O 1
ATOM 1414 N N . ARG B 1 53 ? -2.838 -10.43 -4.582 1 92.69 53 ARG B N 1
ATOM 1415 C CA . ARG B 1 53 ? -3.303 -9.07 -4.848 1 92.69 53 ARG B CA 1
ATOM 1416 C C . ARG B 1 53 ? -3.375 -8.258 -3.562 1 92.69 53 ARG B C 1
ATOM 1418 O O . ARG B 1 53 ? -3.967 -8.695 -2.574 1 92.69 53 ARG B O 1
ATOM 1425 N N . ALA B 1 54 ? -2.719 -7.098 -3.605 1 93.25 54 ALA B N 1
ATOM 1426 C CA . ALA B 1 54 ? -2.789 -6.172 -2.479 1 93.25 54 ALA B CA 1
ATOM 1427 C C . ALA B 1 54 ? -3.715 -5 -2.789 1 93.25 54 ALA B C 1
ATOM 1429 O O . ALA B 1 54 ? -3.562 -4.34 -3.82 1 93.25 54 ALA B O 1
ATOM 1430 N N . THR B 1 55 ? -4.719 -4.77 -1.972 1 92.25 55 THR B N 1
ATOM 1431 C CA . THR B 1 55 ? -5.645 -3.652 -2.113 1 92.25 55 THR B CA 1
ATOM 1432 C C . THR B 1 55 ? -5.656 -2.795 -0.851 1 92.25 55 THR B C 1
ATOM 1434 O O . THR B 1 55 ? -5.309 -3.271 0.232 1 92.25 55 THR B O 1
ATOM 1437 N N . PHE B 1 56 ? -5.988 -1.543 -1.051 1 91 56 PHE B N 1
ATOM 1438 C CA . PHE B 1 56 ? -6.047 -0.585 0.047 1 91 56 PHE B CA 1
ATOM 1439 C C . PHE B 1 56 ? -7.426 0.055 0.137 1 91 56 PHE B C 1
ATOM 1441 O O . PHE B 1 56 ? -7.875 0.709 -0.806 1 91 56 PHE B O 1
ATOM 1448 N N . SER B 1 57 ? -8.156 -0.178 1.242 1 86.94 57 SER B N 1
ATOM 1449 C CA . S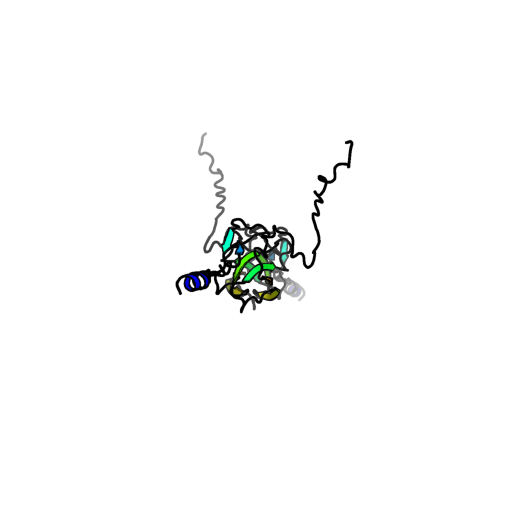ER B 1 57 ? -9.555 0.207 1.393 1 86.94 57 SER B CA 1
ATOM 1450 C C . SER B 1 57 ? -9.711 1.724 1.393 1 86.94 57 SER B C 1
ATOM 1452 O O . SER B 1 57 ? -10.758 2.244 0.998 1 86.94 57 SER B O 1
ATOM 1454 N N . ASN B 1 58 ? -8.688 2.482 1.873 1 81 58 ASN B N 1
ATOM 1455 C CA . ASN B 1 58 ? -8.789 3.932 1.991 1 81 58 ASN B CA 1
ATOM 1456 C C . ASN B 1 58 ? -8.594 4.621 0.644 1 81 58 ASN B C 1
ATOM 1458 O O . ASN B 1 58 ? -8.844 5.82 0.512 1 81 58 ASN B O 1
ATOM 1462 N N . VAL B 1 59 ? -8.148 3.869 -0.34 1 80.69 59 VAL B N 1
ATOM 1463 C CA . VAL B 1 59 ? -7.898 4.457 -1.652 1 80.69 59 VAL B CA 1
ATOM 1464 C C . VAL B 1 59 ? -8.703 3.709 -2.713 1 80.69 59 VAL B C 1
ATOM 1466 O O . VAL B 1 59 ? -8.156 2.92 -3.48 1 80.69 59 VAL B O 1
ATOM 1469 N N . SER B 1 60 ? -9.945 4.051 -2.836 1 75.44 60 SER B N 1
ATOM 1470 C CA . SER B 1 60 ? -10.859 3.332 -3.719 1 75.44 60 SER B CA 1
ATOM 1471 C C . SER B 1 60 ? -10.461 3.5 -5.184 1 75.44 60 SER B C 1
ATOM 1473 O O . SER B 1 60 ? -10.828 2.682 -6.027 1 75.44 60 SER B O 1
ATOM 1475 N N . SER B 1 61 ? -9.719 4.586 -5.477 1 74.62 61 SER B N 1
ATOM 1476 C CA . SER B 1 61 ? -9.32 4.852 -6.855 1 74.62 61 SER B CA 1
ATOM 1477 C C . SER B 1 61 ? -8.141 3.973 -7.266 1 74.62 61 SER B C 1
ATOM 1479 O O . SER B 1 61 ? -7.793 3.906 -8.445 1 74.62 61 SER B O 1
ATOM 1481 N N . PHE B 1 62 ? -7.559 3.369 -6.324 1 82 62 PHE B N 1
ATOM 1482 C CA . PHE B 1 62 ? -6.391 2.535 -6.586 1 82 62 PHE B CA 1
ATOM 1483 C C . PHE B 1 62 ? -6.77 1.059 -6.574 1 82 62 PHE B C 1
ATOM 1485 O O . PHE B 1 62 ? -7.336 0.565 -5.598 1 82 62 PHE B O 1
ATOM 1492 N N . SER B 1 63 ? -6.602 0.332 -7.691 1 81.69 63 SER B N 1
ATOM 1493 C CA . SER B 1 63 ? -6.988 -1.067 -7.848 1 81.69 63 SER B CA 1
ATOM 1494 C C . SER B 1 63 ? -5.965 -1.995 -7.195 1 81.69 63 SER B C 1
ATOM 1496 O O . SER B 1 63 ? -6.203 -3.199 -7.074 1 81.69 63 SER B O 1
ATOM 1498 N N . GLY B 1 64 ? -4.84 -1.488 -6.73 1 87 64 GLY B N 1
ATOM 1499 C CA . GLY B 1 64 ? -3.891 -2.287 -5.973 1 87 64 GLY B CA 1
ATOM 1500 C C . GLY B 1 64 ? -2.77 -2.848 -6.828 1 87 64 GLY B C 1
ATOM 1501 O O . GLY B 1 64 ? -2.557 -2.398 -7.957 1 87 64 GLY B O 1
ATOM 1502 N N . PHE B 1 65 ? -1.984 -3.771 -6.102 1 89.25 65 PHE B N 1
ATOM 1503 C CA . PHE B 1 65 ? -0.86 -4.508 -6.668 1 89.25 65 PHE B CA 1
ATOM 1504 C C . PHE B 1 65 ? -1.175 -5.996 -6.75 1 89.25 65 PHE B C 1
ATOM 1506 O O . PHE B 1 65 ? -1.938 -6.52 -5.934 1 89.25 65 PHE B O 1
ATOM 1513 N N . SER B 1 66 ? -0.585 -6.574 -7.793 1 91.5 66 SER B N 1
ATOM 1514 C CA . SER B 1 66 ? -0.683 -8.031 -7.816 1 91.5 66 SER B CA 1
ATOM 1515 C C . SER B 1 66 ? 0.646 -8.664 -8.203 1 91.5 66 SER B C 1
ATOM 1517 O O . SER B 1 66 ? 1.505 -8.008 -8.797 1 91.5 66 SER B O 1
ATOM 1519 N N . ARG B 1 67 ? 0.836 -9.789 -7.832 1 93 67 ARG B N 1
ATOM 1520 C CA . ARG B 1 67 ? 1.996 -10.609 -8.156 1 93 67 ARG B CA 1
ATOM 1521 C C . ARG B 1 67 ? 1.584 -12.055 -8.438 1 93 67 ARG B C 1
ATOM 1523 O O . ARG B 1 67 ? 0.668 -12.578 -7.793 1 93 67 ARG B O 1
ATOM 1530 N N . GLN B 1 68 ? 2.215 -12.633 -9.414 1 95.31 68 GLN B N 1
ATOM 1531 C CA . GLN B 1 68 ? 1.945 -14.023 -9.773 1 95.31 68 GLN B CA 1
ATOM 1532 C C . GLN B 1 68 ? 3.242 -14.805 -9.953 1 95.31 68 GLN B C 1
ATOM 1534 O O . GLN B 1 68 ? 4.27 -14.242 -10.328 1 95.31 68 GLN B O 1
ATOM 1539 N N . GLY B 1 69 ? 3.148 -16.109 -9.648 1 96 69 GLY B N 1
ATOM 1540 C CA . GLY B 1 69 ? 4.316 -16.953 -9.859 1 96 69 GLY B CA 1
ATOM 1541 C C . GLY B 1 69 ? 4.195 -18.312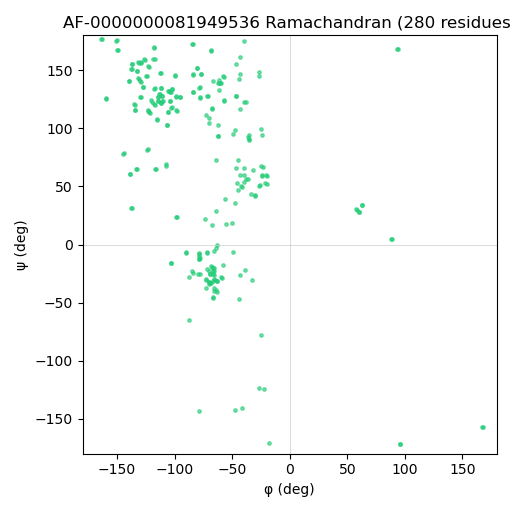 -9.203 1 96 69 GLY B C 1
ATOM 1542 O O . GLY B 1 69 ? 3.094 -18.844 -9.07 1 96 69 GLY B O 1
ATOM 1543 N N . CYS B 1 70 ? 5.402 -18.891 -8.953 1 97.06 70 CYS B N 1
ATOM 1544 C CA . CYS B 1 70 ? 5.512 -20.188 -8.281 1 97.06 70 CYS B CA 1
ATOM 1545 C C . CYS B 1 70 ? 5.844 -20 -6.809 1 97.06 70 CYS B C 1
ATOM 1547 O O . CYS B 1 70 ? 6.523 -19.047 -6.43 1 97.06 70 CYS B O 1
ATOM 1549 N N . THR B 1 71 ? 5.332 -20.859 -5.957 1 97.25 71 THR B N 1
ATOM 1550 C CA . THR B 1 71 ? 5.688 -20.828 -4.543 1 97.25 71 THR B CA 1
ATOM 1551 C C . THR B 1 71 ? 5.586 -22.234 -3.936 1 97.25 71 THR B C 1
ATOM 1553 O O . THR B 1 71 ? 5.273 -23.203 -4.633 1 97.25 71 THR B O 1
ATOM 1556 N N . GLU B 1 72 ? 6.004 -22.297 -2.643 1 96.88 72 GLU B N 1
ATOM 1557 C CA . GLU B 1 72 ? 5.984 -23.578 -1.928 1 96.88 72 GLU B CA 1
ATOM 1558 C C . GLU B 1 72 ? 4.566 -23.938 -1.49 1 96.88 72 GLU B C 1
ATOM 1560 O O . GLU B 1 72 ? 3.793 -23.062 -1.091 1 96.88 72 GLU B O 1
ATOM 1565 N N . SER B 1 73 ? 4.281 -25.234 -1.484 1 95.62 73 SER B N 1
ATOM 1566 C CA . SER B 1 73 ? 2.969 -25.719 -1.067 1 95.62 73 SER B CA 1
ATOM 1567 C C . SER B 1 73 ? 2.744 -25.5 0.424 1 95.62 73 SER B C 1
ATOM 1569 O O . SER B 1 73 ? 1.604 -25.484 0.893 1 95.62 73 SER B O 1
ATOM 1571 N N . SER B 1 74 ? 3.836 -25.281 1.239 1 95.75 74 SER B N 1
ATOM 1572 C CA . SER B 1 74 ? 3.723 -25.062 2.68 1 95.75 74 SER B CA 1
ATOM 1573 C C . SER B 1 74 ? 3.145 -23.688 2.99 1 95.75 74 SER B C 1
ATOM 1575 O O . SER B 1 74 ? 2.43 -23.516 3.98 1 95.75 74 SER B O 1
ATOM 1577 N N . VAL B 1 75 ? 3.414 -22.734 2.115 1 96.44 75 VAL B N 1
ATOM 1578 C CA . VAL B 1 75 ? 2.992 -21.359 2.416 1 96.44 75 VAL B CA 1
ATOM 1579 C C . VAL B 1 75 ? 1.748 -21.016 1.6 1 96.44 75 VAL B C 1
ATOM 1581 O O . VAL B 1 75 ? 1.032 -20.062 1.923 1 96.44 75 VAL B O 1
ATOM 1584 N N . CYS B 1 76 ? 1.515 -21.797 0.64 1 96.88 76 CYS B N 1
ATOM 1585 C CA . CYS B 1 76 ? 0.346 -21.609 -0.215 1 96.88 76 CYS B CA 1
ATOM 1586 C C . CYS B 1 76 ? -0.213 -22.953 -0.66 1 96.88 76 CYS B C 1
ATOM 1588 O O . CYS B 1 76 ? -0.028 -23.359 -1.809 1 96.88 76 CYS B O 1
ATOM 1590 N N . PRO B 1 77 ? -0.965 -23.641 0.235 1 96.56 77 PRO B N 1
ATOM 1591 C CA . PRO B 1 77 ? -1.532 -24.922 -0.156 1 96.56 77 PRO B CA 1
ATOM 1592 C C . PRO B 1 77 ? -2.471 -24.812 -1.356 1 96.56 77 PRO B C 1
ATOM 1594 O O . PRO B 1 77 ? -3.256 -23.8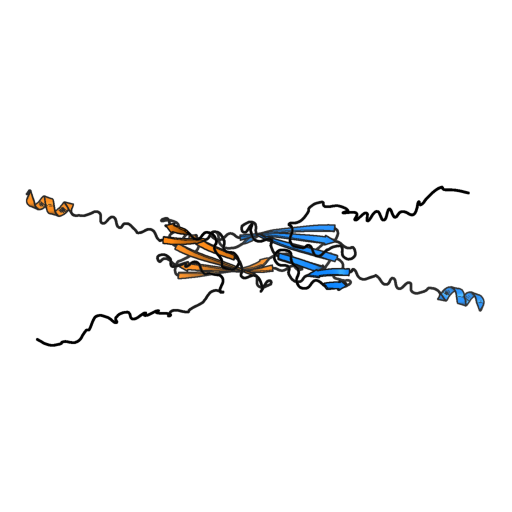75 -1.448 1 96.56 77 PRO B O 1
ATOM 1597 N N . ALA B 1 78 ? -2.359 -25.797 -2.254 1 94.25 78 ALA B N 1
ATOM 1598 C CA . ALA B 1 78 ? -3.129 -25.766 -3.496 1 94.25 78 ALA B CA 1
ATOM 1599 C C . ALA B 1 78 ? -4.625 -25.688 -3.209 1 94.25 78 ALA B C 1
ATOM 1601 O O . ALA B 1 78 ? -5.117 -26.328 -2.271 1 94.25 78 ALA B O 1
ATOM 1602 N N . ASN B 1 79 ? -5.305 -24.984 -4.055 1 94.81 79 ASN B N 1
ATOM 1603 C CA . ASN B 1 79 ? -6.754 -24.812 -4.016 1 94.81 79 ASN B CA 1
ATOM 1604 C C . ASN B 1 79 ? -7.199 -24.109 -2.742 1 94.81 79 ASN B C 1
ATOM 1606 O O . ASN B 1 79 ? -8.203 -24.484 -2.135 1 94.81 79 ASN B O 1
ATOM 1610 N N . THR B 1 80 ? -6.406 -23.203 -2.254 1 96.56 80 THR B N 1
ATOM 1611 C CA . THR B 1 80 ? -6.766 -22.406 -1.089 1 96.56 80 THR B CA 1
ATOM 1612 C C . THR B 1 80 ? -6.625 -20.922 -1.394 1 96.56 80 THR B C 1
ATOM 1614 O O . THR B 1 80 ? -6.059 -20.531 -2.422 1 96.56 80 THR B O 1
ATOM 1617 N N . THR B 1 81 ? -7.293 -20.078 -0.599 1 96.5 81 THR B N 1
ATOM 1618 C CA . THR B 1 81 ? -7.16 -18.625 -0.6 1 96.5 81 THR B CA 1
ATOM 1619 C C . THR B 1 81 ? -6.641 -18.125 0.746 1 96.5 81 THR B C 1
ATOM 1621 O O . THR B 1 81 ? -7.184 -18.469 1.795 1 96.5 81 THR B O 1
ATOM 1624 N N . ILE B 1 82 ? -5.531 -17.469 0.696 1 96.44 82 ILE B N 1
ATOM 1625 C CA . ILE B 1 82 ? -4.934 -16.906 1.901 1 96.44 82 ILE B CA 1
ATOM 1626 C C . ILE B 1 82 ? -5.172 -15.398 1.936 1 96.44 82 ILE B C 1
ATOM 1628 O O . ILE B 1 82 ? -4.996 -14.719 0.925 1 96.44 82 ILE B O 1
ATOM 1632 N N . THR B 1 83 ? -5.645 -14.898 3.047 1 95.75 83 THR B N 1
ATOM 1633 C CA . THR B 1 83 ? -5.914 -13.469 3.205 1 95.75 83 THR B CA 1
ATOM 1634 C C . THR B 1 83 ? -5.094 -12.891 4.352 1 95.75 83 THR B C 1
ATOM 1636 O O . THR B 1 83 ? -5.082 -13.438 5.457 1 95.75 83 THR B O 1
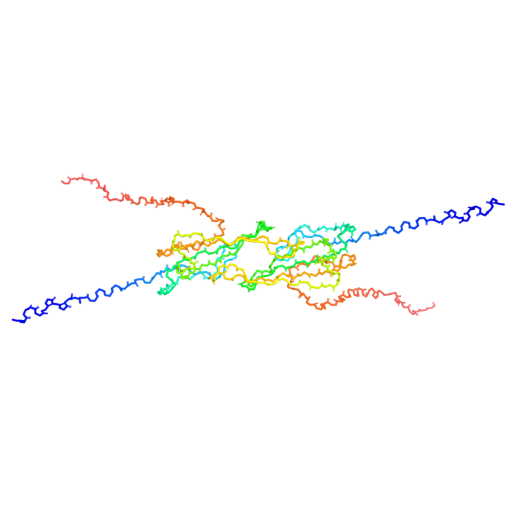ATOM 1639 N N . ASN B 1 84 ? -4.32 -11.891 4.117 1 95.06 84 ASN B N 1
ATOM 1640 C CA . ASN B 1 84 ? -3.598 -11.078 5.094 1 95.06 84 ASN B CA 1
ATOM 1641 C C . ASN B 1 84 ? -4.09 -9.633 5.09 1 95.06 84 ASN B C 1
ATOM 1643 O O . ASN B 1 84 ? -3.934 -8.914 4.098 1 95.06 84 ASN B O 1
ATOM 1647 N N . SER B 1 85 ? -4.785 -9.242 6.098 1 95.5 85 SER B N 1
ATOM 1648 C CA . SER B 1 85 ? -5.312 -7.883 6.156 1 95.5 85 SER B CA 1
ATOM 1649 C C . SER B 1 85 ? -4.98 -7.223 7.492 1 95.5 85 SER B C 1
ATOM 1651 O O . SER B 1 85 ? -4.914 -7.895 8.523 1 95.5 85 SER B O 1
ATOM 1653 N N . SER B 1 86 ? -4.645 -6.031 7.566 1 96.62 86 SER B N 1
ATOM 1654 C CA . SER B 1 86 ? -4.355 -5.242 8.758 1 96.62 86 SER B CA 1
ATOM 1655 C C . SER B 1 86 ? -4.375 -3.748 8.445 1 96.62 86 SER B C 1
ATOM 1657 O O . SER B 1 86 ? -4.766 -3.34 7.352 1 96.62 86 SER B O 1
ATOM 1659 N N . THR B 1 87 ? -4.199 -2.922 9.391 1 95.81 87 THR B N 1
ATOM 1660 C CA . THR B 1 87 ? -4.059 -1.477 9.258 1 95.81 87 THR B CA 1
ATOM 1661 C C . THR B 1 87 ? -2.66 -1.025 9.672 1 95.81 87 THR B C 1
ATOM 1663 O O . THR B 1 87 ? -2.148 -1.455 10.711 1 95.81 87 THR B O 1
ATOM 1666 N N . ILE B 1 88 ? -2.023 -0.282 8.766 1 94.38 88 ILE B N 1
ATOM 1667 C CA . ILE B 1 88 ? -0.682 0.208 9.062 1 94.38 88 ILE B CA 1
ATOM 1668 C C . ILE B 1 88 ? -0.682 1.735 9.07 1 94.38 88 ILE B C 1
ATOM 1670 O O . ILE B 1 88 ? -1.662 2.365 8.672 1 94.38 88 ILE B O 1
ATOM 1674 N N . GLY B 1 89 ? 0.484 2.332 9.562 1 93.81 89 GLY B N 1
ATOM 1675 C CA . GLY B 1 89 ? 0.619 3.777 9.617 1 93.81 89 GLY B CA 1
ATOM 1676 C C . GLY B 1 89 ? 0.206 4.367 10.953 1 93.81 89 GLY B C 1
ATOM 1677 O O . GLY B 1 89 ? -0.26 3.648 11.836 1 93.81 89 GLY B O 1
ATOM 1678 N N . PRO B 1 90 ? 0.508 5.648 11.188 1 94.88 90 PRO B N 1
ATOM 1679 C CA . PRO B 1 90 ? 0.077 6.324 12.414 1 94.88 90 PRO B CA 1
ATOM 1680 C C . PRO B 1 90 ? -1.435 6.531 12.469 1 94.88 90 PRO B C 1
ATOM 1682 O O . PRO B 1 90 ? -2.129 6.332 11.469 1 94.88 90 PRO B O 1
ATOM 1685 N N . SER B 1 91 ? -2.004 6.895 13.641 1 94.31 91 SER B N 1
ATOM 1686 C CA . SER B 1 91 ? -3.439 7.023 13.867 1 94.31 91 SER B CA 1
ATOM 1687 C C . SER B 1 91 ? -4.055 8.062 12.938 1 94.31 91 SER B C 1
ATOM 1689 O O . SER B 1 91 ? -5.234 7.965 12.586 1 94.31 91 SER B O 1
ATOM 1691 N N . PHE B 1 92 ? -3.322 9.102 12.469 1 93.75 92 PHE B N 1
ATOM 1692 C CA . PHE B 1 92 ? -3.857 10.172 11.633 1 93.75 92 PHE B CA 1
ATOM 1693 C C . PHE B 1 92 ? -3.732 9.82 10.156 1 93.75 92 PHE B C 1
ATOM 1695 O O . PHE B 1 92 ? -4.238 10.539 9.297 1 93.75 92 PHE B O 1
ATOM 1702 N N . PHE B 1 93 ? -3.088 8.758 9.789 1 92.69 93 PHE B N 1
ATOM 1703 C CA . PHE B 1 93 ? -3.01 8.219 8.438 1 92.69 93 PHE B CA 1
ATOM 1704 C C . PHE B 1 93 ? -3.119 6.699 8.461 1 92.69 93 PHE B C 1
ATOM 1706 O O . PHE B 1 93 ? -2.172 5.996 8.094 1 92.69 93 PHE B O 1
ATOM 1713 N N . PRO B 1 94 ? -4.262 6.219 8.977 1 93.75 94 PRO B N 1
ATOM 1714 C CA . PRO B 1 94 ? -4.469 4.77 8.945 1 93.75 94 PRO B CA 1
ATOM 1715 C C . PRO B 1 94 ? -4.641 4.223 7.531 1 93.75 94 PRO B C 1
ATOM 1717 O O . PRO B 1 94 ? -5.543 4.648 6.805 1 93.75 94 PRO B O 1
ATOM 1720 N N . LEU B 1 95 ? -3.74 3.391 7.121 1 92.75 95 LEU B N 1
ATOM 1721 C CA . LEU B 1 95 ? -3.814 2.738 5.816 1 92.75 95 LEU B CA 1
ATOM 1722 C C . LEU B 1 95 ? -4.199 1.271 5.965 1 92.75 95 LEU B C 1
ATOM 1724 O O . LEU B 1 95 ? -3.371 0.441 6.344 1 92.75 95 LEU B O 1
ATOM 1728 N N . SER B 1 96 ? -5.48 0.979 5.672 1 94.56 96 SER B N 1
ATOM 1729 C CA . SER B 1 96 ? -5.961 -0.397 5.73 1 94.56 96 SER B CA 1
ATOM 1730 C C . SER B 1 96 ? -5.664 -1.141 4.434 1 94.56 96 SER B C 1
ATOM 1732 O O . SER B 1 96 ? -5.953 -0.642 3.342 1 94.56 96 SER B O 1
ATOM 1734 N N . TYR B 1 97 ? -5.105 -2.316 4.582 1 93.69 97 TYR B N 1
ATOM 1735 C CA . TYR B 1 97 ? -4.789 -3.1 3.393 1 93.69 97 TYR B CA 1
ATOM 1736 C C . TYR B 1 97 ? -5.34 -4.516 3.506 1 93.69 97 TYR B C 1
ATOM 1738 O O . TYR B 1 97 ? -5.652 -4.98 4.605 1 93.69 97 TYR B O 1
ATOM 1746 N N . ALA B 1 98 ? -5.559 -5.191 2.373 1 95.69 98 ALA B N 1
ATOM 1747 C CA . ALA B 1 98 ? -5.879 -6.613 2.26 1 95.69 98 ALA B CA 1
ATOM 1748 C C . ALA B 1 98 ? -5.062 -7.273 1.152 1 95.69 98 ALA B C 1
ATOM 1750 O O . ALA B 1 98 ? -5.062 -6.805 0.011 1 95.69 98 ALA B O 1
ATOM 1751 N N . ILE B 1 99 ? -4.27 -8.297 1.578 1 95.25 99 ILE B N 1
ATOM 1752 C CA . ILE B 1 99 ? -3.543 -9.102 0.604 1 95.25 99 ILE B CA 1
ATOM 1753 C C . ILE B 1 99 ? -4.207 -10.477 0.47 1 95.25 99 ILE B C 1
ATOM 1755 O O . ILE B 1 99 ? -4.219 -11.258 1.421 1 95.25 99 ILE B O 1
ATOM 1759 N N . ILE B 1 100 ? -4.742 -10.719 -0.688 1 95.69 100 ILE B N 1
ATOM 1760 C CA . ILE B 1 100 ? -5.449 -11.969 -0.955 1 95.69 100 ILE B CA 1
ATOM 1761 C C . ILE B 1 100 ? -4.652 -12.812 -1.954 1 95.69 100 ILE B C 1
ATOM 1763 O O . ILE B 1 100 ? -4.328 -12.336 -3.047 1 95.69 100 ILE B O 1
ATOM 1767 N N . SER B 1 101 ? -4.289 -14.039 -1.537 1 96.31 101 SER B N 1
ATOM 1768 C CA . SER B 1 101 ? -3.512 -14.938 -2.387 1 96.31 101 SER B CA 1
ATOM 1769 C C . SER B 1 101 ? -4.32 -16.172 -2.768 1 96.31 101 SER B C 1
ATOM 1771 O O . SER B 1 101 ? -4.805 -16.891 -1.897 1 96.31 101 SER B O 1
ATOM 1773 N N . GLN B 1 102 ? -4.449 -16.391 -4.062 1 96.88 102 GLN B N 1
ATOM 1774 C CA . GLN B 1 102 ? -5.062 -17.609 -4.578 1 96.88 102 GLN B CA 1
ATOM 1775 C C . GLN B 1 102 ? -4.004 -18.625 -4.996 1 96.88 102 GLN B C 1
ATOM 1777 O O . GLN B 1 102 ? -3.076 -18.297 -5.738 1 96.88 102 GLN B O 1
ATOM 1782 N N . CYS B 1 103 ? -4.172 -19.844 -4.457 1 97.62 103 CYS B N 1
ATOM 1783 C CA . CYS B 1 103 ? -3.176 -20.875 -4.691 1 97.62 103 CYS B CA 1
ATOM 1784 C C . CYS B 1 103 ? -3.787 -22.062 -5.441 1 97.62 103 CYS B C 1
ATOM 1786 O O . CYS B 1 103 ? -4.895 -22.5 -5.125 1 97.62 103 CYS B O 1
ATOM 1788 N N . CYS B 1 104 ? -3.096 -22.578 -6.5 1 97 104 CYS B N 1
ATOM 1789 C CA . CYS B 1 104 ? -3.602 -23.688 -7.316 1 97 104 CYS B CA 1
ATOM 1790 C C . CYS B 1 104 ? -2.455 -24.531 -7.863 1 97 104 CYS B C 1
ATOM 1792 O O . CYS B 1 104 ? -1.287 -24.172 -7.715 1 97 104 CYS B O 1
ATOM 1794 N N . SER B 1 105 ? -2.771 -25.75 -8.422 1 95.81 105 SER B N 1
ATOM 1795 C CA . SER B 1 105 ? -1.69 -26.656 -8.766 1 95.81 105 SER B CA 1
ATOM 1796 C C . SER B 1 105 ? -1.935 -27.312 -10.125 1 95.81 105 SER B C 1
ATOM 1798 O O . SER B 1 105 ? -1.604 -28.484 -10.336 1 95.81 105 SER B O 1
ATOM 1800 N N . THR B 1 106 ? -2.572 -26.656 -11 1 95.31 106 THR B N 1
ATOM 1801 C CA . THR B 1 106 ? -2.682 -27.125 -12.383 1 95.31 106 THR B CA 1
ATOM 1802 C C . THR B 1 106 ? -2.025 -26.141 -13.336 1 95.31 106 THR B C 1
ATOM 1804 O O . THR B 1 106 ? -1.771 -24.984 -12.977 1 95.31 106 THR B O 1
ATOM 1807 N N . ASP B 1 107 ? -1.68 -26.562 -14.5 1 94.94 107 ASP B N 1
ATOM 1808 C CA . ASP B 1 107 ? -0.946 -25.75 -15.453 1 94.94 107 ASP B CA 1
ATOM 1809 C C . ASP B 1 107 ? -1.703 -24.453 -15.766 1 94.94 107 ASP B C 1
ATOM 1811 O O . ASP B 1 107 ? -2.869 -24.5 -16.156 1 94.94 107 ASP B O 1
ATOM 1815 N N . LYS B 1 108 ? -1.008 -23.266 -15.547 1 95.19 108 LYS B N 1
ATOM 1816 C CA . LYS B 1 108 ? -1.483 -21.938 -15.898 1 95.19 108 LYS B CA 1
ATOM 1817 C C . LYS B 1 108 ? -2.816 -21.641 -15.219 1 95.19 108 LYS B C 1
ATOM 1819 O O . LYS B 1 108 ? -3.664 -20.938 -15.789 1 95.19 108 LYS B O 1
ATOM 1824 N N . CYS B 1 109 ? -2.971 -22.25 -14.055 1 94.75 109 CYS B N 1
ATOM 1825 C CA . CYS B 1 109 ? -4.211 -22.016 -13.32 1 94.75 109 CYS B CA 1
ATOM 1826 C C . CYS B 1 109 ? -4.246 -20.609 -12.742 1 94.75 109 CYS B C 1
ATOM 1828 O O . CYS B 1 109 ? -5.254 -20.188 -12.164 1 94.75 109 CYS B O 1
ATOM 1830 N N . ASN B 1 110 ? -3.131 -19.766 -12.812 1 94.25 110 ASN B N 1
ATOM 1831 C CA . ASN B 1 110 ? -3.062 -18.391 -12.336 1 94.25 110 ASN B CA 1
ATOM 1832 C C . ASN B 1 110 ? -3.029 -17.391 -13.5 1 94.25 110 ASN B C 1
ATOM 1834 O O . ASN B 1 110 ? -2.043 -16.688 -13.68 1 94.25 110 ASN B O 1
ATOM 1838 N N . PRO B 1 111 ? -4.145 -17.297 -14.25 1 89.5 111 PRO B N 1
ATOM 1839 C CA . PRO B 1 111 ? -4.141 -16.422 -15.422 1 89.5 111 PRO B CA 1
ATOM 1840 C C . PRO B 1 111 ? -3.883 -14.953 -15.07 1 89.5 111 PRO B C 1
ATOM 1842 O O . PRO B 1 111 ? -4.254 -14.5 -13.984 1 89.5 111 PRO B O 1
ATOM 1845 N N . VAL B 1 112 ? -3.061 -14.242 -15.898 1 79 112 VAL B N 1
ATOM 1846 C CA . VAL B 1 112 ? -2.736 -12.836 -15.695 1 79 112 VAL B CA 1
ATOM 1847 C C . VAL B 1 112 ? -4.008 -12 -15.789 1 79 112 VAL B C 1
ATOM 1849 O O . VAL B 1 112 ? -4.801 -12.156 -16.719 1 79 112 VAL B O 1
ATOM 1852 N N . SER B 1 113 ? -4.688 -11.703 -14.703 1 59.88 113 SER B N 1
ATOM 1853 C CA . SER B 1 113 ? -5.91 -10.906 -14.75 1 59.88 113 SER B CA 1
ATOM 1854 C C . SER B 1 113 ? -5.609 -9.453 -15.109 1 59.88 113 SER B C 1
ATOM 1856 O O . SER B 1 113 ? -4.574 -8.914 -14.719 1 59.88 113 SER B O 1
ATOM 1858 N N . ILE B 1 114 ? -5.934 -8.875 -16.312 1 53.69 114 ILE B N 1
ATOM 1859 C CA . ILE B 1 114 ? -6.141 -7.438 -16.422 1 53.69 114 ILE B CA 1
ATOM 1860 C C . ILE B 1 114 ? -6.969 -6.938 -15.242 1 53.69 114 ILE B C 1
ATOM 1862 O O . ILE B 1 114 ? -7.695 -7.715 -14.609 1 53.69 114 ILE B O 1
ATOM 1866 N N . THR B 1 115 ? -6.996 -5.66 -14.891 1 44.91 115 THR B N 1
ATOM 1867 C CA . THR B 1 115 ? -7.363 -5.031 -13.625 1 44.91 115 THR B CA 1
ATOM 1868 C C . THR B 1 115 ? -8.617 -5.676 -13.047 1 44.91 115 THR B C 1
ATOM 1870 O O . THR B 1 115 ? -9.211 -5.152 -12.102 1 44.91 115 THR B O 1
ATOM 1873 N N . ALA B 1 116 ? -9.805 -6.406 -13.617 1 38.44 116 ALA B N 1
ATOM 1874 C CA . ALA B 1 116 ? -11.016 -6.211 -12.82 1 38.44 116 ALA B CA 1
ATOM 1875 C C . ALA B 1 116 ? -10.875 -6.863 -11.445 1 38.44 116 ALA B C 1
ATOM 1877 O O . ALA B 1 116 ? -10.078 -7.785 -11.266 1 38.44 116 ALA B O 1
ATOM 1878 N N . ALA B 1 117 ? -11.305 -6.402 -10.211 1 43.81 117 ALA B N 1
ATOM 1879 C CA . ALA B 1 117 ? -11.492 -7.059 -8.922 1 43.81 117 ALA B CA 1
ATOM 1880 C C . ALA B 1 117 ? -11.781 -8.547 -9.094 1 43.81 117 ALA B C 1
ATOM 1882 O O . ALA B 1 117 ? -12.391 -8.953 -10.086 1 43.81 117 ALA B O 1
ATOM 1883 N N . ALA B 1 118 ? -11.266 -9.461 -8.117 1 39.41 118 ALA B N 1
ATOM 1884 C CA . ALA B 1 118 ? -11.328 -10.922 -8.016 1 39.41 118 ALA B CA 1
ATOM 1885 C C . ALA B 1 118 ? -12.656 -11.445 -8.547 1 39.41 118 ALA B C 1
ATOM 1887 O O . ALA B 1 118 ? -13.719 -11.117 -8.016 1 39.41 118 ALA B O 1
ATOM 1888 N N . PRO B 1 119 ? -12.961 -11.867 -9.672 1 32.59 119 PRO B N 1
ATOM 1889 C CA . PRO B 1 119 ? -14.133 -12.734 -9.773 1 32.59 119 PRO B CA 1
ATOM 1890 C C . PRO B 1 119 ? -14.117 -13.867 -8.75 1 32.59 119 PRO B C 1
ATOM 1892 O O . PRO B 1 119 ? -13.133 -14.602 -8.648 1 32.59 119 PRO B O 1
ATOM 1895 N N . ALA B 1 120 ? -14.719 -13.812 -7.582 1 33.47 120 ALA B N 1
ATOM 1896 C CA . ALA B 1 120 ? -15.109 -15.102 -7.012 1 33.47 120 ALA B CA 1
ATOM 1897 C C . ALA B 1 120 ? -15.336 -16.141 -8.109 1 33.47 120 ALA B C 1
ATOM 1899 O O . ALA B 1 120 ? -14.688 -17.188 -8.125 1 33.47 120 ALA B O 1
ATOM 1900 N N . ASN B 1 121 ? -16.594 -16.766 -8.156 1 28.64 121 ASN B N 1
ATOM 1901 C CA . ASN B 1 121 ? -17.047 -18.047 -8.695 1 28.64 121 ASN B CA 1
ATOM 1902 C C . ASN B 1 121 ? -16.938 -18.078 -10.219 1 28.64 121 ASN B C 1
ATOM 1904 O O . ASN B 1 121 ? -17.406 -19.016 -10.859 1 28.64 121 ASN B O 1
ATOM 1908 N N . ALA B 1 122 ? -17.062 -17.078 -11.086 1 33.31 122 ALA B N 1
ATOM 1909 C CA . ALA B 1 122 ? -17.844 -17.469 -12.266 1 33.31 122 ALA B CA 1
ATOM 1910 C C . ALA B 1 122 ? -17.078 -18.438 -13.141 1 33.31 122 ALA B C 1
ATOM 1912 O O . ALA B 1 122 ? -15.922 -18.188 -13.508 1 33.31 122 ALA B O 1
ATOM 1913 N N . MET B 1 123 ? -17.453 -19.812 -13.117 1 29.34 123 MET B N 1
ATOM 1914 C CA . MET B 1 123 ? -17.422 -21.031 -13.914 1 29.34 123 MET B CA 1
ATOM 1915 C C . MET B 1 123 ? -17.344 -20.719 -15.406 1 29.34 123 MET B C 1
ATOM 1917 O O . MET B 1 123 ? -16.5 -21.25 -16.125 1 29.34 123 MET B O 1
ATOM 1921 N N . SER B 1 124 ? -18.547 -20.297 -16.109 1 30.31 124 SER B N 1
ATOM 1922 C CA . SER B 1 124 ? -19.125 -21.031 -17.219 1 30.31 124 SER B CA 1
ATOM 1923 C C . SER B 1 124 ? -18.5 -20.594 -18.547 1 30.31 124 SER B C 1
ATOM 1925 O O . SER B 1 124 ? -18.891 -21.094 -19.609 1 30.31 124 SER B O 1
ATOM 1927 N N . LEU B 1 125 ? -17.969 -19.328 -18.781 1 30.3 125 LEU B N 1
ATOM 1928 C CA . LEU B 1 125 ? -18.406 -19.031 -20.141 1 30.3 125 LEU B CA 1
ATOM 1929 C C . LEU B 1 125 ? -17.781 -20 -21.141 1 30.3 125 LEU B C 1
ATOM 1931 O O . LEU B 1 125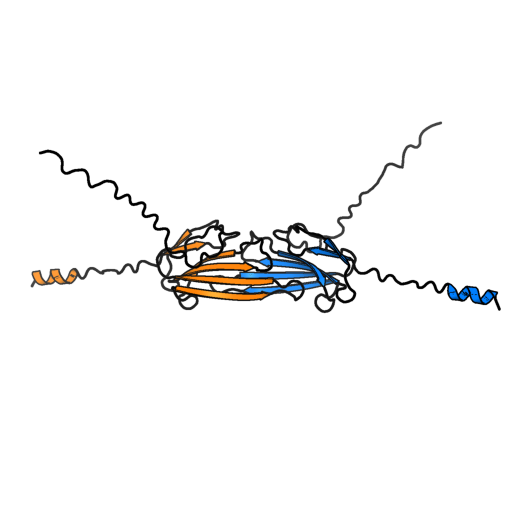 ? -16.562 -19.969 -21.359 1 30.3 125 LEU B O 1
ATOM 1935 N N . SER B 1 126 ? -18.266 -21.234 -21.109 1 32.06 126 SER B N 1
ATOM 1936 C CA . SER B 1 126 ? -18.172 -22.25 -22.172 1 32.06 126 SER B CA 1
ATOM 1937 C C . SER B 1 126 ? -18.281 -21.609 -23.547 1 32.06 126 SER B C 1
ATOM 1939 O O . SER B 1 126 ? -19.359 -21.156 -23.953 1 32.06 126 SER B O 1
ATOM 1941 N N . VAL B 1 127 ? -17.469 -20.656 -23.938 1 33.19 127 VAL B N 1
ATOM 1942 C CA . VAL B 1 127 ? -17.469 -20.406 -25.375 1 33.19 127 VAL B CA 1
ATOM 1943 C C . VAL B 1 127 ? -17.453 -21.734 -26.125 1 33.19 127 VAL B C 1
ATOM 1945 O O . VAL B 1 127 ? -16.453 -22.453 -26.109 1 33.19 127 VAL B O 1
ATOM 1948 N N . ALA B 1 128 ? -18.656 -22.578 -25.797 1 30.5 128 ALA B N 1
ATOM 1949 C CA . ALA B 1 128 ? -18.969 -23.688 -26.672 1 30.5 128 ALA B CA 1
ATOM 1950 C C . ALA B 1 128 ? -18.938 -23.266 -28.141 1 30.5 128 ALA B C 1
ATOM 1952 O O . ALA B 1 128 ? -19.891 -22.641 -28.625 1 30.5 128 ALA B O 1
ATOM 1953 N N . LEU B 1 129 ? -18.047 -22.375 -28.578 1 29.03 129 LEU B N 1
ATOM 1954 C CA . LEU B 1 129 ? -18.156 -22.266 -30.016 1 29.03 129 LEU B CA 1
ATOM 1955 C C . LEU B 1 129 ? -18.266 -23.641 -30.672 1 29.03 129 LEU B C 1
ATOM 1957 O O . LEU B 1 129 ? -17.344 -24.453 -30.594 1 29.03 129 LEU B O 1
ATOM 1961 N N . SER B 1 130 ? -19.516 -24.25 -30.469 1 32.25 130 SER B N 1
ATOM 1962 C CA . SER B 1 130 ? -20.031 -25.438 -31.156 1 32.25 130 SER B CA 1
ATOM 1963 C C . SER B 1 130 ? -19.656 -25.422 -32.625 1 32.25 130 SER B C 1
ATOM 1965 O O . SER B 1 130 ? -20.156 -24.594 -33.406 1 32.25 130 SER B O 1
ATOM 1967 N N . ALA B 1 131 ? -18.375 -25.391 -32.906 1 31.09 131 ALA B N 1
ATOM 1968 C CA . ALA B 1 131 ? -17.969 -25.562 -34.312 1 31.09 131 ALA B CA 1
ATOM 1969 C C . ALA B 1 131 ? -18.641 -26.781 -34.938 1 31.09 131 ALA B C 1
ATOM 1971 O O . ALA B 1 131 ? -18.344 -27.156 -36.062 1 31.09 131 ALA B O 1
ATOM 1972 N N . ALA B 1 132 ? -19.375 -27.562 -34.031 1 31.91 132 ALA B N 1
ATOM 1973 C CA . ALA B 1 132 ? -19.422 -28.844 -34.719 1 31.91 132 ALA B CA 1
ATOM 1974 C C . ALA B 1 132 ? -20.203 -28.75 -36.031 1 31.91 132 ALA B C 1
ATOM 1976 O O . ALA B 1 132 ? -21.438 -28.859 -36.031 1 31.91 132 ALA B O 1
ATOM 1977 N N . ALA B 1 133 ? -20.156 -27.406 -36.656 1 29.67 133 ALA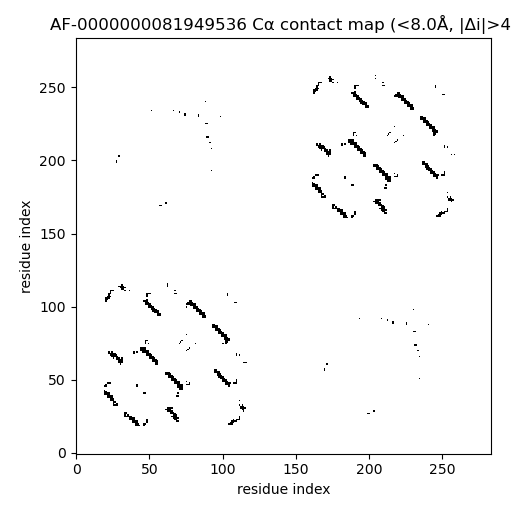 B N 1
ATOM 1978 C CA . ALA B 1 133 ? -21.078 -27.375 -37.812 1 29.67 133 ALA B CA 1
ATOM 1979 C C . ALA B 1 133 ? -20.938 -28.641 -38.656 1 29.67 133 ALA B C 1
ATOM 1981 O O . ALA B 1 133 ? -21.922 -29.109 -39.219 1 29.67 133 ALA B O 1
ATOM 1982 N N . LEU B 1 134 ? -19.609 -28.906 -38.875 1 29.78 134 LEU B N 1
ATOM 1983 C CA . LEU B 1 134 ? -19.453 -29.156 -40.281 1 29.78 134 LEU B CA 1
ATOM 1984 C C . LEU B 1 134 ? -20.031 -30.516 -40.688 1 29.78 134 LEU B C 1
ATOM 1986 O O . LEU B 1 134 ? -20.156 -30.828 -41.875 1 29.78 134 LEU B O 1
ATOM 1990 N N . ALA B 1 135 ? -19.859 -31.5 -39.812 1 31.84 135 ALA B N 1
ATOM 1991 C CA . ALA B 1 135 ? -19.578 -32.719 -40.562 1 31.84 135 ALA B CA 1
ATOM 1992 C C . ALA B 1 135 ? -20.812 -33.219 -41.312 1 31.84 135 ALA B C 1
ATOM 1994 O O . ALA B 1 135 ? -20.75 -34.188 -42.062 1 31.84 135 ALA B O 1
ATOM 1995 N N . ALA B 1 136 ? -22.031 -33 -40.688 1 35.69 136 ALA B N 1
ATOM 1996 C CA . ALA B 1 136 ? -22.922 -34.125 -40.938 1 35.69 136 ALA B CA 1
ATOM 1997 C C . ALA B 1 136 ? -23.438 -34.094 -42.375 1 35.69 136 ALA B C 1
ATOM 1999 O O . ALA B 1 136 ? -24.438 -33.438 -42.688 1 35.69 136 ALA B O 1
ATOM 2000 N N . PHE B 1 137 ? -22.766 -33.438 -43.312 1 34.41 137 PHE B N 1
ATOM 2001 C CA . PHE B 1 137 ? -23.531 -33.344 -44.531 1 34.41 137 PHE B CA 1
ATOM 2002 C C . PHE B 1 137 ? -24.172 -34.688 -44.844 1 34.41 137 PHE B C 1
ATOM 2004 O O . PHE B 1 137 ? -23.625 -35.75 -44.5 1 34.41 137 PHE B O 1
ATOM 2011 N N . TRP B 1 138 ? -25.516 -34.594 -45.406 1 36.75 138 TRP B N 1
ATOM 2012 C CA . TRP B 1 138 ? -26.688 -35.312 -45.906 1 36.75 138 TRP B CA 1
ATOM 2013 C C . TRP B 1 138 ? -26.266 -36.469 -46.812 1 36.75 138 TRP B C 1
ATOM 2015 O O . TRP B 1 138 ? -25.266 -36.375 -47.5 1 36.75 138 TRP B O 1
ATOM 2025 N N . GLY B 1 139 ? -26.594 -37.75 -46.375 1 35.56 139 GLY B N 1
ATOM 2026 C CA . GLY B 1 139 ? -26.781 -39.062 -46.969 1 35.56 139 GLY B CA 1
ATOM 2027 C C . GLY B 1 139 ? -27.359 -39.031 -48.375 1 35.56 139 GLY B C 1
ATOM 2028 O O . GLY B 1 139 ? -28.562 -38.875 -48.531 1 35.56 139 GLY B O 1
ATOM 2029 N N . SER B 1 140 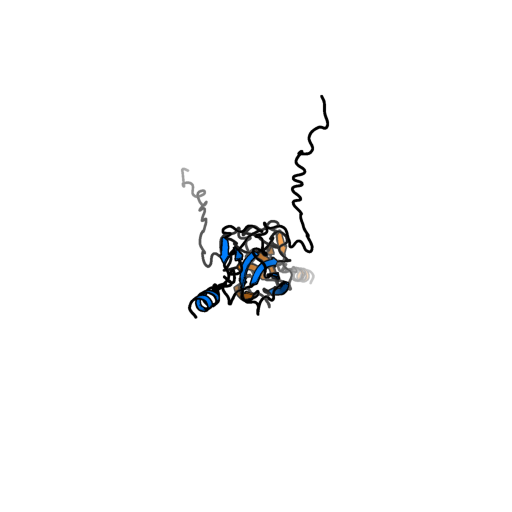? -26.781 -38.031 -49.219 1 30.8 140 SER B N 1
ATOM 2030 C CA . SER B 1 140 ? -27.297 -37.969 -50.594 1 30.8 140 SER B CA 1
ATOM 2031 C C . SER B 1 140 ? -27.484 -39.375 -51.125 1 30.8 140 SER B C 1
ATOM 2033 O O . SER B 1 140 ? -26.969 -40.375 -50.594 1 30.8 140 SER B O 1
ATOM 2035 N N . HIS B 1 141 ? -27.078 -39.438 -52.5 1 31.34 141 HIS B N 1
ATOM 2036 C CA . HIS B 1 141 ? -27.562 -39.875 -53.781 1 31.34 141 HIS B CA 1
ATOM 2037 C C . HIS B 1 141 ? -27.25 -41.344 -54.031 1 31.34 141 HIS B C 1
ATOM 2039 O O . HIS B 1 141 ? -28.094 -42.094 -54.562 1 31.34 141 HIS B O 1
ATOM 2045 N N . MET B 1 142 ? -25.984 -41.844 -54.156 1 25.34 142 MET B N 1
ATOM 2046 C CA . MET B 1 142 ? -26.016 -43.094 -54.906 1 25.34 142 MET B CA 1
ATOM 2047 C C . MET B 1 142 ? -26.609 -44.219 -54.094 1 25.34 142 MET B C 1
ATOM 2049 O O . MET B 1 142 ? -26.391 -44.312 -52.875 1 25.34 142 MET B O 1
#

pLDDT: mean 73.71, std 26.13, range [25.22, 97.62]

Secondary structure (DSSP, 8-state):
-TTTHHHHS------------EEEEEEEEETTEESS-EEEEPPSSS-EEEEEEEEETT-TT---EEEEEEE-TTTS-TTEEEEEEEEES-TTS-EEEEEEEEEE-STT-S----SS---SS---------------------/-HHHHHHHTT-----------EEEEEEEEETTEESS-EEEEPPSSS-EEEEEEEEETT-TT---EEEEEEE-TTTS-TTEEEEEEEEES-TTS-EEEEEEEEEE-STT-S----SS----S----------TTTT-------

Sequence (284 aa):
MAKILFGIVAVIACFYLADSLRCNRCTVSLFGVCLNPIDMTCSTNTSVCYTSRATFSNVSSFSGFSRQGCTESSVCPANTTITNSSTIGPSFFPLSYAIISQCCSTDKCNPVSITAAAPANAMSLSVALSAAALAAFWGSHMMAKILFGIVAVIACFYLADSLRCNRCTVSLFGVCLNPIDMTCSTNTSVCYTSRATFSNVSSFSGFSRQGCTESSVCPANTTITNSSTIGPSFFPLSYAIISQCCSTDKCNPVSITAAAPANAMSLSVALSAAALAAFWGSHM

Solvent-accessible surface area (backbone atoms only — not comparable to full-atom values): 16612 Å² total; per-residue (Å²): 118,73,76,64,57,64,64,60,64,66,63,64,78,71,64,68,66,72,72,57,48,36,22,33,27,24,87,55,18,57,60,23,41,53,86,64,70,39,82,39,72,29,49,91,72,22,57,15,29,29,36,35,35,38,36,37,74,81,40,80,90,48,73,31,39,33,35,32,24,64,32,38,50,89,83,36,44,60,77,39,76,47,76,48,68,56,71,43,67,55,92,90,54,64,44,37,38,41,30,41,30,43,17,28,71,51,72,51,68,35,67,86,62,62,41,75,76,82,72,81,73,80,76,74,79,64,76,65,71,69,73,67,71,73,72,74,70,84,85,74,79,134,119,71,74,63,56,63,63,60,64,64,64,63,77,70,64,68,67,71,72,56,49,35,23,32,26,22,87,55,17,57,59,24,42,55,87,63,69,39,82,39,72,28,50,88,74,22,57,14,29,30,38,33,37,38,35,38,75,79,40,80,90,48,75,30,39,33,34,31,24,64,32,38,50,89,84,35,43,61,76,38,76,48,75,47,66,55,72,43,68,56,91,90,53,64,45,37,38,41,31,42,31,42,18,30,70,52,72,50,68,35,67,84,60,61,46,74,76,81,75,80,72,90,80,62,89,67,78,64,75,72,63,78,66,68,74,74,70,78,88,70,81,128

InterPro domains:
  IPR016054 Ly-6 antigen/uPA receptor-like [PF00021] (20-110)
  IPR045860 Snake toxin-like superfamily [G3DSA:2.10.60.10] (18-114)
  IPR045860 Snake toxin-like superfamily [SSF57302] (19-110)

Nearest PDB structures (foldseek):
  8crx-assembly1_G  TM=4.089E-01  e=2.477E+00  Cutibacterium acnes
  8v9k-assembly1_c  TM=3.635E-01  e=2.206E+00  Mycolicibacterium smegmatis MC2 155
  8q87-assembly1_Ac  TM=2.941E-01  e=2.338E+00  Gallus gallus
  8apn-assembly1_Bc  TM=2.652E-01  e=9.942E+00  Polytomella magna
  8crx-assembly1_G  TM=4.088E-01  e=2.480E+00  Cutibacterium acnes